Protein AF-A0A3P7LQM8-F1 (afdb_monomer_lite)

Structure (mmCIF, N/CA/C/O backbone):
data_AF-A0A3P7LQM8-F1
#
_entry.id   AF-A0A3P7LQM8-F1
#
loop_
_atom_site.group_PDB
_atom_site.id
_atom_site.type_symbol
_atom_site.label_atom_id
_atom_site.label_alt_id
_atom_site.label_comp_id
_atom_site.label_asym_id
_atom_site.label_entity_id
_atom_site.label_seq_id
_atom_site.pdbx_PDB_ins_code
_atom_site.Cartn_x
_atom_site.Cartn_y
_atom_site.Cartn_z
_atom_site.occupancy
_atom_site.B_iso_or_equiv
_atom_site.auth_seq_id
_atom_site.auth_comp_id
_atom_site.auth_asym_id
_atom_site.auth_atom_id
_atom_site.pdbx_PDB_model_num
ATOM 1 N N . MET A 1 1 ? 1.153 11.368 20.892 1.00 57.44 1 MET A N 1
ATOM 2 C CA . MET A 1 1 ? 0.078 10.715 21.669 1.00 57.44 1 MET A CA 1
ATOM 3 C C . MET A 1 1 ? 0.738 9.604 22.473 1.00 57.44 1 MET A C 1
ATOM 5 O O . MET A 1 1 ? 1.291 8.706 21.859 1.00 57.44 1 MET A O 1
ATOM 9 N N . HIS A 1 2 ? 0.823 9.705 23.802 1.00 72.12 2 HIS A N 1
ATOM 10 C CA . HIS A 1 2 ? 1.486 8.666 24.600 1.00 72.12 2 HIS A CA 1
ATOM 11 C C . HIS A 1 2 ? 0.447 7.614 25.001 1.00 72.12 2 HIS A C 1
ATOM 13 O O . HIS A 1 2 ? -0.347 7.835 25.910 1.00 72.12 2 HIS A O 1
ATOM 19 N N . ILE A 1 3 ? 0.405 6.493 24.281 1.00 80.94 3 ILE A N 1
ATOM 20 C CA . ILE A 1 3 ? -0.476 5.358 24.592 1.00 80.94 3 ILE A CA 1
ATOM 21 C C . ILE A 1 3 ? 0.279 4.447 25.570 1.00 80.94 3 ILE A C 1
ATOM 23 O O . ILE A 1 3 ? 1.442 4.126 25.324 1.00 80.94 3 ILE A O 1
ATOM 27 N N . SER A 1 4 ? -0.336 4.068 26.696 1.00 87.25 4 SER A N 1
ATOM 28 C CA . SER A 1 4 ? 0.278 3.137 27.656 1.00 87.25 4 SER A CA 1
ATOM 29 C C . SER A 1 4 ? 0.472 1.754 27.030 1.00 87.25 4 SER A C 1
ATOM 31 O O . SER A 1 4 ? -0.289 1.365 26.146 1.00 87.25 4 SER A O 1
ATOM 33 N N . ALA A 1 5 ? 1.474 1.000 27.490 1.00 87.25 5 ALA A N 1
ATOM 34 C CA . ALA A 1 5 ? 1.749 -0.347 26.980 1.00 87.25 5 ALA A CA 1
ATOM 35 C C . ALA A 1 5 ? 0.520 -1.271 27.084 1.00 87.25 5 ALA A C 1
ATOM 37 O O . ALA A 1 5 ? 0.149 -1.899 26.097 1.00 87.25 5 ALA A O 1
ATOM 38 N N . GLU A 1 6 ? -0.177 -1.246 28.224 1.00 89.75 6 GLU A N 1
ATOM 39 C CA . GLU A 1 6 ? -1.412 -2.013 28.453 1.00 89.75 6 GLU A CA 1
ATOM 40 C C . GLU A 1 6 ? -2.500 -1.685 27.421 1.00 89.75 6 GLU A C 1
ATOM 42 O O . GLU A 1 6 ? -3.123 -2.576 26.848 1.00 89.75 6 GLU A O 1
ATOM 47 N N . LYS A 1 7 ? -2.689 -0.394 27.116 1.00 89.25 7 LYS A N 1
ATOM 48 C CA . LYS A 1 7 ? -3.683 0.040 26.130 1.00 89.25 7 LYS A CA 1
ATOM 49 C C . LYS A 1 7 ? -3.285 -0.354 24.706 1.00 89.25 7 LYS A C 1
ATOM 51 O O . LYS A 1 7 ? -4.162 -0.656 23.904 1.00 89.25 7 LYS A O 1
ATOM 56 N N . LYS A 1 8 ? -1.989 -0.380 24.373 1.00 89.88 8 LYS A N 1
ATOM 57 C CA . LYS A 1 8 ? -1.515 -0.879 23.067 1.00 89.88 8 LYS A CA 1
ATOM 58 C C . LYS A 1 8 ? -1.823 -2.365 22.902 1.00 89.88 8 LYS A C 1
ATOM 60 O O . LYS A 1 8 ? -2.321 -2.764 21.854 1.00 89.88 8 LYS A O 1
ATOM 65 N N . GLU A 1 9 ? -1.564 -3.165 23.931 1.00 91.31 9 GLU A N 1
ATOM 66 C CA . GLU A 1 9 ? -1.835 -4.604 23.907 1.00 91.31 9 GLU A CA 1
ATOM 67 C C . GLU A 1 9 ? -3.338 -4.895 23.785 1.00 91.31 9 GLU A C 1
ATOM 69 O O . GLU A 1 9 ? -3.747 -5.723 22.970 1.00 91.31 9 GLU A O 1
ATOM 74 N N . GLU A 1 10 ? -4.178 -4.137 24.499 1.00 93.25 10 GLU A N 1
ATOM 75 C CA . GLU A 1 10 ? -5.635 -4.215 24.359 1.00 93.25 10 GLU A CA 1
ATOM 76 C C . GLU A 1 10 ? -6.101 -3.889 22.927 1.00 93.25 10 GLU A C 1
ATOM 78 O O . GLU A 1 10 ? -6.938 -4.600 22.366 1.00 93.25 10 GLU A O 1
ATOM 83 N N . LEU A 1 11 ? -5.548 -2.836 22.315 1.00 93.00 11 LEU A N 1
ATOM 84 C CA . LEU A 1 11 ? -5.870 -2.436 20.943 1.00 93.00 11 LEU A CA 1
ATOM 85 C C . LEU A 1 11 ? -5.460 -3.502 19.918 1.00 93.00 11 LEU A C 1
ATOM 87 O O . LEU A 1 11 ? -6.240 -3.816 19.020 1.00 93.00 11 LEU A O 1
ATOM 91 N N . ILE A 1 12 ? -4.272 -4.095 20.069 1.00 91.81 12 ILE A N 1
ATOM 92 C CA . ILE A 1 12 ? -3.802 -5.185 19.200 1.00 91.81 12 ILE A CA 1
ATOM 93 C C . ILE A 1 12 ? -4.726 -6.400 19.325 1.00 91.81 12 ILE A C 1
ATOM 95 O O . ILE A 1 12 ? -5.136 -6.960 18.310 1.00 91.81 12 ILE A O 1
ATOM 99 N N . LYS A 1 13 ? -5.126 -6.765 20.549 1.00 93.19 13 LYS A N 1
ATOM 100 C CA . LYS A 1 13 ? -6.062 -7.872 20.771 1.00 93.19 13 LYS A CA 1
ATOM 101 C C . LYS A 1 13 ? -7.410 -7.621 20.090 1.00 93.19 13 LYS A C 1
ATOM 103 O O . LYS A 1 13 ? -7.915 -8.496 19.392 1.00 93.19 13 LYS A O 1
ATOM 108 N N . LYS A 1 14 ? -7.973 -6.418 20.239 1.00 92.31 14 LYS A N 1
ATOM 109 C CA . LYS A 1 14 ? -9.231 -6.034 19.576 1.00 92.31 14 LYS A CA 1
ATOM 110 C C . LYS A 1 14 ? -9.114 -6.058 18.051 1.00 92.31 14 LYS A C 1
ATOM 112 O O . LYS A 1 14 ? -10.054 -6.474 17.378 1.00 92.31 14 LYS A O 1
ATOM 117 N N . LEU A 1 15 ? -7.963 -5.661 17.508 1.00 91.81 15 LEU A N 1
ATOM 118 C CA . LEU A 1 15 ? -7.691 -5.746 16.075 1.00 91.81 15 LEU A CA 1
ATOM 119 C C . LEU A 1 15 ? -7.654 -7.201 15.581 1.00 91.81 15 LEU A C 1
ATOM 121 O O . LEU A 1 15 ? -8.184 -7.508 14.514 1.00 91.81 15 LEU A O 1
ATOM 125 N N . ASP A 1 16 ? -7.057 -8.106 16.354 1.00 90.56 16 ASP A N 1
ATOM 126 C CA . ASP A 1 16 ? -7.035 -9.529 16.014 1.00 90.56 16 ASP A CA 1
ATOM 127 C C . ASP A 1 16 ? -8.431 -10.157 16.073 1.00 90.56 16 ASP A C 1
ATOM 129 O O . ASP A 1 16 ? -8.795 -10.915 15.173 1.00 90.56 16 ASP A O 1
ATOM 133 N N . GLU A 1 17 ? -9.246 -9.791 17.064 1.00 91.75 17 GLU A N 1
ATOM 134 C CA . GLU A 1 17 ? -10.652 -10.204 17.135 1.00 91.75 17 GLU A CA 1
ATOM 135 C C . GLU A 1 17 ? -11.484 -9.655 15.962 1.00 91.75 17 GLU A C 1
ATOM 137 O O . GLU A 1 17 ? -12.399 -10.329 15.487 1.00 91.75 17 GLU A O 1
ATOM 142 N N . PHE A 1 18 ? -11.190 -8.443 15.479 1.00 91.00 18 PHE A N 1
ATOM 143 C CA . PHE A 1 18 ? -11.807 -7.886 14.272 1.00 91.00 18 PHE A CA 1
ATOM 144 C C . PHE A 1 18 ? -11.471 -8.736 13.040 1.00 91.00 18 PHE A C 1
ATOM 146 O O . PHE A 1 18 ? -12.373 -9.253 12.383 1.00 91.00 18 PHE A O 1
ATOM 153 N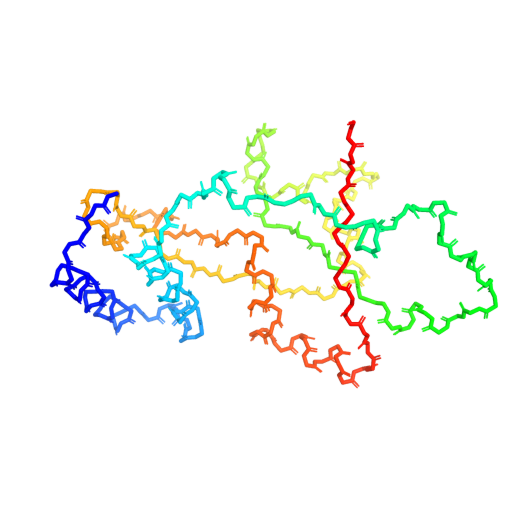 N . PHE A 1 19 ? -10.186 -8.976 12.757 1.00 89.75 19 PHE A N 1
ATOM 154 C CA . PHE A 1 19 ? -9.793 -9.777 11.591 1.00 89.75 19 PHE A CA 1
ATOM 155 C C . PHE A 1 19 ? -10.218 -11.246 11.682 1.00 89.75 19 PHE A C 1
ATOM 157 O O . PHE A 1 19 ? -10.426 -11.870 10.649 1.00 89.75 19 PHE A O 1
ATOM 164 N N . ALA A 1 20 ? -10.374 -11.804 12.886 1.00 88.06 20 ALA A N 1
ATOM 165 C CA . ALA A 1 20 ? -10.908 -13.154 13.062 1.00 88.06 20 ALA A CA 1
ATOM 166 C C . ALA A 1 20 ? -12.392 -13.268 12.665 1.00 88.06 20 ALA A C 1
ATOM 168 O O . ALA A 1 20 ? -12.843 -14.347 12.285 1.00 88.06 20 ALA A O 1
ATOM 169 N N . ARG A 1 21 ? -13.153 -12.169 12.762 1.00 88.31 21 ARG A N 1
ATOM 170 C CA . ARG A 1 21 ? -14.575 -12.104 12.387 1.00 88.31 21 ARG A CA 1
ATOM 171 C C . ARG A 1 21 ? -14.781 -11.710 10.923 1.00 88.31 21 ARG A C 1
ATOM 173 O O . ARG A 1 21 ? -15.772 -12.112 10.318 1.00 88.31 21 ARG A O 1
ATOM 180 N N . THR A 1 22 ? -13.856 -10.946 10.352 1.00 81.38 22 THR A N 1
ATOM 181 C CA . THR A 1 22 ? -13.945 -10.446 8.977 1.00 81.38 22 THR A CA 1
ATOM 182 C C . THR A 1 22 ? -13.538 -11.516 7.962 1.00 81.38 22 THR A C 1
ATOM 184 O O . THR A 1 22 ? -12.362 -11.829 7.811 1.00 81.38 22 THR A O 1
ATOM 187 N N . VAL A 1 23 ? -14.512 -12.048 7.218 1.00 71.56 23 VAL A N 1
ATOM 188 C CA . VAL A 1 23 ? -14.300 -13.123 6.222 1.00 71.56 23 VAL A CA 1
ATOM 189 C C . VAL A 1 23 ? -13.781 -12.596 4.874 1.00 71.56 23 VAL A C 1
ATOM 191 O O . VAL A 1 23 ? -13.190 -13.340 4.099 1.00 71.56 23 VAL A O 1
ATOM 194 N N . GLU A 1 24 ? -13.969 -11.307 4.585 1.00 73.62 24 GLU A N 1
ATOM 195 C CA . GLU A 1 24 ? -13.683 -10.718 3.266 1.00 73.62 24 GLU A CA 1
ATOM 196 C C . GLU A 1 24 ? -12.212 -10.344 3.024 1.00 73.62 24 GLU A C 1
ATOM 198 O O . GLU A 1 24 ? -11.877 -9.887 1.932 1.00 73.62 24 GLU A O 1
ATOM 203 N N . ILE A 1 25 ? -11.330 -10.513 4.014 1.00 79.88 25 ILE A N 1
ATOM 204 C CA . ILE A 1 25 ? -9.922 -10.115 3.909 1.00 79.88 25 ILE A CA 1
ATOM 205 C C . ILE A 1 25 ? -8.991 -11.315 3.857 1.00 79.88 25 ILE A C 1
ATOM 207 O O . ILE A 1 25 ? -9.090 -12.252 4.651 1.00 79.88 25 ILE A O 1
ATOM 211 N N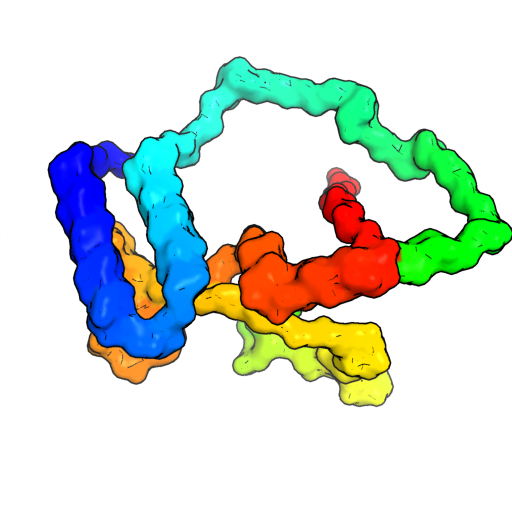 . SER A 1 26 ? -8.017 -11.247 2.950 1.00 83.62 26 SER A N 1
ATOM 212 C CA . SER A 1 26 ? -6.965 -12.250 2.889 1.00 83.62 26 SER A CA 1
ATOM 213 C C . SER A 1 26 ? -6.011 -12.140 4.094 1.00 83.62 26 SER A C 1
ATOM 215 O O . SER A 1 26 ? -5.738 -11.041 4.592 1.00 83.62 26 SER A O 1
ATOM 217 N N . PRO A 1 27 ? -5.425 -13.257 4.567 1.00 84.31 27 PRO A N 1
ATOM 218 C CA . PRO A 1 27 ? -4.464 -13.222 5.671 1.00 84.31 27 PRO A CA 1
ATOM 219 C C . PRO A 1 27 ? -3.251 -12.315 5.409 1.00 84.31 27 PRO A C 1
ATOM 221 O O . PRO A 1 27 ? -2.710 -11.725 6.346 1.00 84.31 27 PRO A O 1
ATOM 224 N N . SER A 1 28 ? -2.831 -12.180 4.146 1.00 82.69 28 SER A N 1
ATOM 225 C CA . SER A 1 28 ? -1.731 -11.298 3.741 1.00 82.69 28 SER A CA 1
ATOM 226 C C . SER A 1 28 ? -2.096 -9.823 3.922 1.00 82.69 28 SER A C 1
ATOM 228 O O . SER A 1 28 ? -1.313 -9.078 4.508 1.00 82.69 28 SER A O 1
ATOM 230 N N . GLU A 1 29 ? -3.293 -9.404 3.508 1.00 84.56 29 GLU A N 1
ATOM 231 C CA . GLU A 1 29 ? -3.787 -8.032 3.694 1.00 84.56 29 GLU A CA 1
ATOM 232 C C . GLU A 1 29 ? -3.993 -7.686 5.172 1.00 84.56 29 GLU A C 1
ATOM 234 O O . GLU A 1 29 ? -3.582 -6.610 5.617 1.00 84.56 29 GLU A O 1
ATOM 239 N N . ALA A 1 30 ? -4.545 -8.617 5.959 1.00 87.81 30 ALA A N 1
ATOM 240 C CA . ALA A 1 30 ? -4.645 -8.456 7.408 1.00 87.81 30 ALA A CA 1
ATOM 241 C C . ALA A 1 30 ? -3.259 -8.252 8.037 1.00 87.81 30 ALA A C 1
ATOM 243 O O . ALA A 1 30 ? -3.080 -7.397 8.905 1.00 87.81 30 ALA A O 1
ATOM 244 N N . ASN A 1 31 ? -2.252 -9.007 7.586 1.00 88.12 31 ASN A N 1
ATOM 245 C CA . ASN A 1 31 ? -0.888 -8.874 8.085 1.00 88.12 31 ASN A CA 1
ATOM 246 C C . ASN A 1 31 ? -0.240 -7.532 7.703 1.00 88.12 31 ASN A C 1
ATOM 248 O O . ASN A 1 31 ? 0.414 -6.923 8.548 1.00 88.12 31 ASN A O 1
ATOM 252 N N . VAL A 1 32 ? -0.464 -7.036 6.479 1.00 87.75 32 VAL A N 1
ATOM 253 C CA . VAL A 1 32 ? -0.014 -5.692 6.067 1.00 87.75 32 VAL A CA 1
ATOM 254 C C . VAL A 1 32 ? -0.577 -4.634 7.012 1.00 87.75 32 VAL A C 1
ATOM 256 O O . VAL A 1 32 ? 0.172 -3.806 7.532 1.00 87.75 32 VAL A O 1
ATOM 259 N N . PHE A 1 33 ? -1.880 -4.686 7.299 1.00 90.94 33 PHE A N 1
ATOM 260 C CA . PHE A 1 33 ? -2.487 -3.722 8.210 1.00 90.94 33 PHE A CA 1
ATOM 261 C C . PHE A 1 33 ? -1.970 -3.865 9.645 1.00 90.94 33 PHE A C 1
ATOM 263 O O . PHE A 1 33 ? -1.657 -2.860 10.275 1.00 90.94 33 PHE A O 1
ATOM 270 N N . ARG A 1 34 ? -1.816 -5.093 10.160 1.00 90.56 34 ARG A N 1
ATOM 271 C CA . ARG A 1 34 ? -1.242 -5.340 11.496 1.00 90.56 34 ARG A CA 1
ATOM 272 C C . ARG A 1 34 ? 0.144 -4.722 11.653 1.00 90.56 34 ARG A C 1
ATOM 274 O O . ARG A 1 34 ? 0.427 -4.144 12.699 1.00 90.56 34 ARG A O 1
ATOM 281 N N . GLN A 1 35 ? 0.998 -4.834 10.635 1.00 89.69 35 GLN A N 1
ATOM 282 C CA . GLN A 1 35 ? 2.336 -4.238 10.654 1.00 89.69 35 GLN A CA 1
ATOM 283 C C . GLN A 1 35 ? 2.261 -2.712 10.730 1.00 89.69 35 GLN A C 1
ATOM 285 O O . GLN A 1 35 ? 2.869 -2.125 11.620 1.00 89.69 35 GLN A O 1
ATOM 290 N N . LEU A 1 36 ? 1.457 -2.084 9.867 1.00 89.50 36 LEU A N 1
ATOM 291 C CA . LEU A 1 36 ? 1.261 -0.630 9.875 1.00 89.50 36 LEU A CA 1
ATOM 292 C C . LEU A 1 36 ? 0.646 -0.136 11.192 1.00 89.50 36 LEU A C 1
ATOM 294 O O . LEU A 1 36 ? 1.041 0.903 11.711 1.00 89.50 36 LEU A O 1
ATOM 298 N N . TYR A 1 37 ? -0.297 -0.890 11.755 1.00 91.44 37 TYR A N 1
ATOM 299 C CA . TYR A 1 37 ? -0.954 -0.549 13.012 1.00 91.44 37 TYR A CA 1
ATOM 300 C C . TYR A 1 37 ? 0.005 -0.644 14.204 1.00 91.44 37 TYR A C 1
ATOM 302 O O . TYR A 1 37 ? 0.037 0.256 15.039 1.00 91.44 37 TYR A O 1
ATOM 310 N N . ARG A 1 38 ? 0.846 -1.685 14.263 1.00 90.75 38 ARG A N 1
ATOM 311 C CA . ARG A 1 38 ? 1.912 -1.780 15.275 1.00 90.75 38 ARG A CA 1
ATOM 312 C C . ARG A 1 38 ? 2.919 -0.651 15.128 1.00 90.75 38 ARG A C 1
ATOM 314 O O . ARG A 1 38 ? 3.212 0.014 16.115 1.00 90.75 38 ARG A O 1
ATOM 321 N N . GLN A 1 39 ? 3.361 -0.379 13.900 1.00 89.50 39 GLN A N 1
ATOM 322 C CA . GLN A 1 39 ? 4.252 0.737 13.599 1.00 89.50 39 GLN A CA 1
ATOM 323 C C . GLN A 1 39 ? 3.669 2.063 14.106 1.00 89.50 39 GLN A C 1
ATOM 325 O O . GLN A 1 39 ? 4.349 2.833 14.775 1.00 89.50 39 GLN A O 1
ATOM 330 N N . PHE A 1 40 ? 2.378 2.294 13.863 1.00 89.50 40 PHE A N 1
ATOM 331 C CA . PHE A 1 40 ? 1.663 3.466 14.355 1.00 89.50 40 PHE A CA 1
ATOM 332 C C . PHE A 1 40 ? 1.607 3.548 15.891 1.00 89.50 40 PHE A C 1
ATOM 334 O O . PHE A 1 40 ? 1.712 4.636 16.446 1.00 89.50 40 PHE A O 1
ATOM 341 N N . LEU A 1 41 ? 1.446 2.425 16.595 1.00 88.81 41 LEU A N 1
ATOM 342 C CA . LEU A 1 41 ? 1.385 2.416 18.060 1.00 88.81 41 LEU A CA 1
ATOM 343 C C . LEU A 1 41 ? 2.762 2.517 18.731 1.00 88.81 41 LEU A C 1
ATOM 345 O O . LEU A 1 41 ? 2.859 3.009 19.861 1.00 88.81 41 LEU A O 1
ATOM 349 N N . GLU A 1 42 ? 3.810 1.992 18.101 1.00 86.94 42 GLU A N 1
ATOM 350 C CA . GLU A 1 42 ? 5.133 1.803 18.704 1.00 86.94 42 GLU A CA 1
ATOM 351 C C . GLU A 1 42 ? 6.146 2.867 18.287 1.00 86.94 42 GLU A C 1
ATOM 353 O O . GLU A 1 42 ? 6.917 3.319 19.135 1.00 86.94 42 GLU A O 1
ATOM 358 N N . GLU A 1 43 ? 6.145 3.283 17.019 1.00 85.25 43 GLU A N 1
ATOM 359 C CA . GLU A 1 43 ? 7.175 4.176 16.500 1.00 85.25 43 GLU A CA 1
ATOM 360 C C . GLU A 1 43 ? 6.953 5.640 16.878 1.00 85.25 43 GLU A C 1
ATOM 362 O O . GLU A 1 43 ? 5.841 6.164 16.974 1.00 85.25 43 GLU A O 1
ATOM 367 N N . THR A 1 44 ? 8.068 6.343 17.054 1.00 76.31 44 THR A N 1
ATOM 368 C CA . THR A 1 44 ? 8.089 7.786 17.264 1.00 76.31 44 THR A CA 1
ATOM 369 C C . THR A 1 44 ? 7.770 8.520 15.964 1.00 76.31 44 THR A C 1
ATOM 371 O O . THR A 1 44 ? 8.491 8.395 14.980 1.00 76.31 44 THR A O 1
ATOM 374 N N . HIS A 1 45 ? 6.732 9.357 15.969 1.00 76.00 45 HIS A N 1
ATOM 375 C CA . HIS A 1 45 ? 6.311 10.123 14.784 1.00 76.00 45 HIS A CA 1
ATOM 376 C C . HIS A 1 45 ? 7.075 11.436 14.553 1.00 76.00 45 HIS A C 1
ATOM 378 O O . HIS A 1 45 ? 6.641 12.257 13.745 1.00 76.00 45 HIS A O 1
ATOM 384 N N . TYR A 1 46 ? 8.157 11.694 15.288 1.00 81.62 46 TYR A N 1
ATOM 385 C CA . TYR A 1 46 ? 8.933 12.922 15.137 1.00 81.62 46 TYR A CA 1
ATOM 386 C C . TYR A 1 46 ? 10.282 12.636 14.490 1.00 81.62 46 TYR A C 1
ATOM 388 O O . TYR A 1 46 ? 10.924 11.622 14.751 1.00 81.62 46 TYR A O 1
ATOM 396 N N . ILE A 1 47 ? 10.710 13.573 13.652 1.00 84.00 47 ILE A N 1
ATOM 397 C CA . ILE A 1 47 ? 12.052 13.593 13.086 1.00 84.00 47 ILE A CA 1
ATOM 398 C C . ILE A 1 47 ? 12.917 14.404 14.047 1.00 84.00 47 ILE A C 1
ATOM 400 O O . ILE A 1 47 ? 12.588 15.551 14.358 1.00 84.00 47 ILE A O 1
ATOM 404 N N . ASP A 1 48 ? 14.015 13.820 14.524 1.00 86.69 48 ASP A N 1
ATOM 405 C CA . ASP A 1 48 ? 15.031 14.587 15.238 1.00 86.69 48 ASP A CA 1
ATOM 406 C C . ASP A 1 48 ? 15.821 15.430 14.233 1.00 86.69 48 ASP A C 1
ATOM 408 O O . ASP A 1 48 ? 16.718 14.938 13.543 1.00 86.69 48 ASP A O 1
ATOM 412 N N . TRP A 1 49 ? 15.485 16.716 14.158 1.00 86.75 49 TRP A N 1
ATOM 413 C CA . TRP A 1 49 ? 16.137 17.671 13.267 1.00 86.75 49 TRP A CA 1
ATOM 414 C C . TRP A 1 49 ? 17.634 17.827 13.531 1.00 86.75 49 TRP A C 1
ATOM 416 O O . TRP A 1 49 ? 18.346 18.223 12.619 1.00 86.75 49 TRP A O 1
ATOM 426 N N . ASN A 1 50 ? 18.143 17.486 14.718 1.00 91.06 50 ASN A N 1
ATOM 427 C CA . ASN A 1 50 ? 19.583 17.541 14.990 1.00 91.06 50 ASN A CA 1
ATOM 428 C C . ASN A 1 50 ? 20.338 16.338 14.408 1.00 91.06 50 ASN A C 1
ATOM 430 O O . ASN A 1 50 ? 21.546 16.413 14.193 1.00 91.06 50 ASN A O 1
ATOM 434 N N . SER A 1 51 ? 19.634 15.235 14.137 1.00 87.88 51 SER A N 1
ATOM 435 C CA . SER A 1 51 ? 20.203 14.014 13.555 1.00 87.88 51 SER A CA 1
ATOM 436 C C . SER A 1 51 ? 20.297 14.049 12.026 1.00 87.88 51 SER A C 1
ATOM 438 O O . SER A 1 51 ? 20.864 13.135 11.419 1.00 87.88 51 SER A O 1
ATOM 440 N N . TRP A 1 52 ? 19.746 15.090 11.393 1.00 86.81 52 TRP A N 1
ATOM 441 C CA . TRP A 1 52 ? 19.746 15.219 9.942 1.00 86.81 52 TRP A CA 1
ATOM 442 C C . TRP A 1 52 ? 21.172 15.378 9.404 1.00 86.81 52 TRP A C 1
ATOM 444 O O . TRP A 1 52 ? 22.029 16.034 10.000 1.00 86.81 52 TRP A O 1
ATOM 454 N N . LYS A 1 53 ? 21.434 14.766 8.251 1.00 87.94 53 LYS A N 1
ATOM 455 C CA . LYS A 1 53 ? 22.708 14.877 7.543 1.00 87.94 53 LYS A CA 1
ATOM 456 C C . LYS A 1 53 ? 22.423 15.182 6.086 1.00 87.94 53 LYS A C 1
ATOM 458 O O . LYS A 1 53 ? 21.449 14.677 5.526 1.00 87.94 53 LYS A O 1
ATOM 463 N N . PHE A 1 54 ? 23.283 15.992 5.480 1.00 86.38 54 PHE A N 1
ATOM 464 C CA . PHE A 1 54 ? 23.268 16.153 4.035 1.00 86.38 54 PHE A CA 1
ATOM 465 C C . PHE A 1 54 ? 23.542 14.805 3.369 1.00 86.38 54 PHE A C 1
ATOM 467 O O . PHE A 1 54 ? 24.322 13.992 3.872 1.00 86.38 54 PHE A O 1
ATOM 474 N N . ILE A 1 55 ? 22.861 14.570 2.253 1.00 85.38 55 ILE A N 1
ATOM 475 C CA . ILE A 1 55 ? 23.113 13.407 1.407 1.00 85.38 55 ILE A CA 1
ATOM 476 C C . ILE A 1 55 ? 24.524 13.569 0.842 1.00 85.38 55 ILE A C 1
ATOM 478 O O . ILE A 1 55 ? 24.882 14.656 0.395 1.00 85.38 55 ILE A O 1
ATOM 482 N N . ALA A 1 56 ? 25.325 12.511 0.907 1.00 86.12 56 ALA A N 1
ATOM 483 C CA . ALA A 1 56 ? 26.669 12.534 0.353 1.00 86.12 56 ALA A CA 1
ATOM 484 C C . ALA A 1 56 ? 26.621 12.573 -1.187 1.00 86.12 56 ALA A C 1
ATOM 486 O O . ALA A 1 56 ? 25.725 11.989 -1.804 1.00 86.12 56 ALA A O 1
ATOM 487 N N . ASP A 1 57 ? 27.582 13.264 -1.804 1.00 80.25 57 ASP A N 1
ATOM 488 C CA . ASP A 1 57 ? 27.610 13.505 -3.256 1.00 80.25 57 ASP A CA 1
ATOM 489 C C . ASP A 1 57 ? 27.714 12.209 -4.085 1.00 80.25 57 ASP A C 1
ATOM 491 O O . ASP A 1 57 ? 27.333 12.174 -5.251 1.00 80.25 57 ASP A O 1
ATOM 495 N N . ASP A 1 58 ? 28.197 11.116 -3.493 1.00 82.62 58 ASP A N 1
ATOM 496 C CA . ASP A 1 58 ? 28.279 9.795 -4.122 1.00 82.62 58 ASP A CA 1
ATOM 497 C C . ASP A 1 58 ? 26.926 9.065 -4.189 1.00 82.62 58 ASP A C 1
ATOM 499 O O . ASP A 1 58 ? 26.728 8.196 -5.043 1.00 82.62 58 ASP A O 1
ATOM 503 N N . VAL A 1 59 ? 25.972 9.438 -3.331 1.00 84.06 59 VAL A N 1
ATOM 504 C CA . VAL A 1 59 ? 24.618 8.863 -3.294 1.00 84.06 59 VAL A CA 1
ATOM 505 C C . VAL A 1 59 ? 23.713 9.503 -4.351 1.00 84.06 59 VAL A C 1
ATOM 507 O O . VAL A 1 59 ? 22.829 8.838 -4.898 1.00 84.06 59 VAL A O 1
ATOM 510 N N . GLN A 1 60 ? 23.929 10.782 -4.670 1.00 83.06 60 GLN A N 1
ATOM 511 C CA . GLN A 1 60 ? 23.139 11.524 -5.651 1.00 83.06 60 GLN A CA 1
ATOM 512 C C . GLN A 1 60 ? 23.957 11.813 -6.913 1.00 83.06 60 GLN A C 1
ATOM 514 O O . GLN A 1 60 ? 24.822 12.679 -6.928 1.00 83.06 60 GLN A O 1
ATOM 519 N N . ARG A 1 61 ? 23.619 11.150 -8.022 1.00 81.88 61 ARG A N 1
ATOM 520 C CA . ARG A 1 61 ? 24.264 11.397 -9.321 1.00 81.88 61 ARG A CA 1
ATOM 521 C C . ARG A 1 61 ? 23.412 12.314 -10.187 1.00 81.88 61 ARG A C 1
ATOM 523 O O . ARG A 1 61 ? 22.206 12.092 -10.318 1.00 81.88 61 ARG A O 1
ATOM 530 N N . ASN A 1 62 ? 24.031 13.310 -10.819 1.00 83.88 62 ASN A N 1
ATOM 531 C CA . ASN A 1 62 ? 23.324 14.124 -11.801 1.00 83.88 62 ASN A CA 1
ATOM 532 C C . ASN A 1 62 ? 23.110 13.329 -13.085 1.00 83.88 62 ASN A C 1
ATOM 534 O O . ASN A 1 62 ? 23.926 12.493 -13.470 1.00 83.88 62 ASN A O 1
ATOM 538 N N . HIS A 1 63 ? 22.034 13.651 -13.800 1.00 82.44 63 HIS A N 1
ATOM 539 C CA . HIS A 1 63 ? 21.750 13.035 -15.093 1.00 82.44 63 HIS A CA 1
ATOM 540 C C . HIS A 1 63 ? 22.888 13.246 -16.108 1.00 82.44 63 HIS A C 1
ATOM 542 O O . HIS A 1 63 ? 23.168 12.359 -16.906 1.00 82.44 63 HIS A O 1
ATOM 548 N N . ALA A 1 64 ? 23.555 14.405 -16.074 1.00 86.50 64 ALA A N 1
ATOM 549 C CA . ALA A 1 64 ? 24.676 14.713 -16.964 1.00 86.50 64 ALA A CA 1
ATOM 550 C C . ALA A 1 64 ? 25.908 13.818 -16.729 1.00 86.50 64 ALA A C 1
ATOM 552 O O . ALA A 1 64 ? 26.683 13.608 -17.656 1.00 86.50 64 ALA A O 1
ATOM 553 N N . ASP A 1 65 ? 26.053 13.262 -15.521 1.00 86.12 65 ASP A N 1
ATOM 554 C CA . ASP A 1 65 ? 27.185 12.413 -15.127 1.00 86.12 65 ASP A CA 1
ATOM 555 C C . ASP A 1 65 ? 26.927 10.922 -15.418 1.00 86.12 65 ASP A C 1
ATOM 557 O O . ASP A 1 65 ? 27.753 10.057 -15.102 1.00 86.12 65 ASP A O 1
ATOM 561 N N . LEU A 1 66 ? 25.755 10.594 -15.977 1.00 85.62 66 LEU A N 1
ATOM 562 C CA . LEU A 1 66 ? 25.423 9.243 -16.410 1.00 85.62 66 LEU A CA 1
ATOM 563 C C . LEU A 1 66 ? 26.169 8.913 -17.705 1.00 85.62 66 LEU A C 1
ATOM 565 O O . LEU A 1 66 ? 26.309 9.744 -18.601 1.00 85.62 66 LEU A O 1
ATOM 569 N N . ALA A 1 67 ? 26.628 7.666 -17.816 1.00 86.50 67 ALA A N 1
ATOM 570 C CA . ALA A 1 67 ? 27.238 7.183 -19.046 1.00 86.50 67 ALA A CA 1
ATOM 571 C C . ALA A 1 67 ? 26.243 7.293 -20.212 1.00 86.50 67 ALA A C 1
ATOM 573 O O . ALA A 1 67 ? 25.051 7.013 -20.055 1.00 86.50 67 ALA A O 1
ATOM 574 N N . SER A 1 68 ? 26.742 7.685 -21.386 1.00 87.06 68 SER A N 1
ATOM 575 C CA . SER A 1 68 ? 25.930 7.697 -22.600 1.00 87.06 68 SER A CA 1
ATOM 576 C C . SER A 1 68 ? 25.421 6.287 -22.909 1.00 87.06 68 SER A C 1
ATOM 578 O O . SER A 1 68 ? 26.117 5.290 -22.711 1.00 87.06 68 SER A O 1
ATOM 580 N N . PHE A 1 69 ? 24.169 6.204 -23.354 1.00 85.31 69 PHE A N 1
ATOM 581 C CA . PHE A 1 69 ? 23.555 4.932 -23.703 1.00 85.31 69 PHE A CA 1
ATOM 582 C C . PHE A 1 69 ? 24.176 4.386 -24.992 1.00 85.31 69 PHE A C 1
ATOM 584 O O . PHE A 1 69 ? 24.197 5.082 -26.005 1.00 85.31 69 PHE A O 1
ATOM 591 N N . ASP A 1 70 ? 24.643 3.138 -24.956 1.00 86.88 70 ASP A N 1
ATOM 592 C CA . ASP A 1 70 ? 25.104 2.411 -26.138 1.00 86.88 70 ASP A CA 1
ATOM 593 C C . ASP A 1 70 ? 23.893 1.960 -26.981 1.00 86.88 70 ASP A C 1
ATOM 595 O O . ASP A 1 70 ? 23.162 1.060 -26.556 1.00 86.88 70 ASP A O 1
ATOM 599 N N . PRO A 1 71 ? 23.674 2.524 -28.186 1.00 85.38 71 PRO A N 1
ATOM 600 C CA . PRO A 1 71 ? 22.508 2.214 -29.015 1.00 85.38 71 PRO A CA 1
ATOM 601 C C . PRO A 1 71 ? 22.459 0.764 -29.513 1.00 85.38 71 PRO A C 1
ATOM 603 O O . PRO A 1 71 ? 21.425 0.320 -30.014 1.00 85.38 71 PRO A O 1
ATOM 606 N N . THR A 1 72 ? 23.566 0.022 -29.419 1.00 88.00 72 THR A N 1
ATOM 607 C CA . THR A 1 72 ? 23.627 -1.385 -29.835 1.00 88.00 72 THR A CA 1
ATOM 608 C C . THR A 1 72 ? 23.019 -2.334 -28.795 1.00 88.00 72 THR A C 1
ATOM 610 O O . THR A 1 72 ? 22.660 -3.467 -29.130 1.00 88.00 72 THR A O 1
ATOM 613 N N . ARG A 1 73 ? 22.824 -1.868 -27.552 1.00 82.50 73 ARG A N 1
ATOM 614 C CA . ARG A 1 73 ? 22.238 -2.632 -26.443 1.00 82.50 73 ARG A CA 1
ATOM 615 C C . ARG A 1 73 ? 20.721 -2.753 -26.587 1.00 82.50 73 ARG A C 1
ATOM 617 O O . ARG A 1 73 ? 19.975 -1.825 -26.284 1.00 82.50 73 ARG A O 1
ATOM 624 N N . LYS A 1 74 ? 20.253 -3.927 -27.018 1.00 82.75 74 LYS A N 1
ATOM 625 C CA . LYS A 1 74 ? 18.817 -4.252 -27.147 1.00 82.75 74 LYS A CA 1
ATOM 626 C C . LYS A 1 74 ? 18.254 -5.052 -25.967 1.00 82.75 74 LYS A C 1
ATOM 628 O O . LYS A 1 74 ? 17.059 -4.992 -25.714 1.00 82.75 74 LYS A O 1
ATOM 633 N N . ASP A 1 75 ? 19.121 -5.711 -25.203 1.00 82.81 75 ASP A N 1
ATOM 634 C CA . ASP A 1 75 ? 18.792 -6.568 -24.053 1.00 82.81 75 ASP A CA 1
ATOM 635 C C . ASP A 1 75 ? 18.241 -5.801 -22.838 1.00 82.81 75 ASP A C 1
ATOM 637 O O . ASP A 1 75 ? 17.659 -6.390 -21.928 1.00 82.81 75 ASP A O 1
ATOM 641 N N . VAL A 1 76 ? 18.432 -4.479 -22.791 1.00 82.06 76 VAL A N 1
ATOM 642 C CA . VAL A 1 76 ? 18.013 -3.647 -21.653 1.00 82.06 76 VAL A CA 1
ATOM 643 C C . VAL A 1 76 ? 16.490 -3.609 -21.526 1.00 82.06 76 VAL A C 1
ATOM 645 O O . VAL A 1 76 ? 15.963 -3.716 -20.419 1.00 82.06 76 VAL A O 1
ATOM 648 N N . LEU A 1 77 ? 15.778 -3.495 -22.652 1.00 79.94 77 LEU A N 1
ATOM 649 C CA . LEU A 1 77 ? 14.313 -3.458 -22.661 1.00 79.94 77 LEU A CA 1
ATOM 650 C C . LEU A 1 77 ? 13.709 -4.816 -22.301 1.00 79.94 77 LEU A C 1
ATOM 652 O O . LEU A 1 77 ? 12.678 -4.860 -21.637 1.00 79.94 77 LEU A O 1
ATOM 656 N N . ASP A 1 78 ? 14.393 -5.910 -22.638 1.00 81.44 78 ASP A N 1
ATOM 657 C CA . ASP A 1 78 ? 13.949 -7.262 -22.294 1.00 81.44 78 ASP A CA 1
ATOM 658 C C . ASP A 1 78 ? 13.955 -7.512 -20.785 1.00 81.44 78 ASP A C 1
ATOM 660 O O . ASP A 1 78 ? 13.250 -8.401 -20.313 1.00 81.44 78 ASP A O 1
ATOM 664 N N . ARG A 1 79 ? 14.704 -6.719 -20.012 1.00 81.88 79 ARG A N 1
ATOM 665 C CA . ARG A 1 79 ? 14.802 -6.836 -18.550 1.00 81.88 79 ARG A CA 1
ATOM 666 C C . ARG A 1 79 ? 13.995 -5.775 -17.803 1.00 81.88 79 ARG A C 1
ATOM 668 O O . ARG A 1 79 ? 13.807 -5.921 -16.599 1.00 81.88 79 ARG A O 1
ATOM 675 N N . LEU A 1 80 ? 13.546 -4.722 -18.486 1.00 80.38 80 LEU A N 1
ATOM 676 C CA . LEU A 1 80 ? 12.874 -3.574 -17.883 1.00 80.38 80 LEU A CA 1
ATOM 677 C C . LEU A 1 80 ? 11.407 -3.885 -17.564 1.00 80.38 80 LEU A C 1
ATOM 679 O O . LEU A 1 80 ? 10.671 -4.398 -18.404 1.00 80.38 80 LEU A O 1
ATOM 683 N N . VAL A 1 81 ? 10.965 -3.484 -16.371 1.00 80.00 81 VAL A N 1
ATOM 684 C CA . VAL A 1 81 ? 9.551 -3.480 -15.977 1.00 80.00 81 VAL A CA 1
ATOM 685 C C . VAL A 1 81 ? 9.132 -2.049 -15.673 1.00 80.00 81 VAL A C 1
ATOM 687 O O . VAL A 1 81 ? 9.787 -1.354 -14.897 1.00 80.00 81 VAL A O 1
ATOM 690 N N . VAL A 1 82 ? 8.028 -1.605 -16.272 1.00 78.56 82 VAL A N 1
ATOM 691 C CA . VAL A 1 82 ? 7.448 -0.281 -16.022 1.00 78.56 82 VAL A CA 1
ATOM 692 C C . VAL A 1 82 ? 6.189 -0.446 -15.184 1.00 78.56 82 VAL A C 1
ATOM 6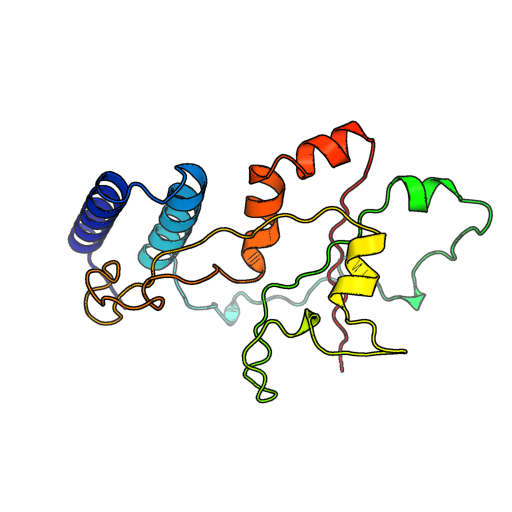94 O O . VAL A 1 82 ? 5.186 -0.969 -15.661 1.00 78.56 82 VAL A O 1
ATOM 697 N N . VAL A 1 83 ? 6.219 0.039 -13.942 1.00 75.44 83 VAL A N 1
ATOM 698 C CA . VAL A 1 83 ? 5.049 0.001 -13.057 1.00 75.44 83 VAL A CA 1
ATOM 699 C C . VAL A 1 83 ? 4.362 1.362 -13.036 1.00 75.44 83 VAL A C 1
ATOM 701 O O . VAL A 1 83 ? 4.987 2.387 -12.766 1.00 75.44 83 VAL A O 1
ATOM 704 N N . LYS A 1 84 ? 3.054 1.376 -13.315 1.00 76.44 84 LYS A N 1
ATOM 705 C CA . LYS A 1 84 ? 2.218 2.582 -13.279 1.00 76.44 84 LYS A CA 1
ATOM 706 C C . LYS A 1 84 ? 1.217 2.504 -12.132 1.00 76.44 84 LYS A C 1
ATOM 708 O O . LYS A 1 84 ? 0.387 1.602 -12.078 1.00 76.44 84 LYS A O 1
ATOM 713 N N . LEU A 1 85 ? 1.270 3.488 -11.240 1.00 73.94 85 LEU A N 1
ATOM 714 C CA . LEU A 1 85 ? 0.351 3.605 -10.110 1.00 73.94 85 LEU A CA 1
ATOM 715 C C . LEU A 1 85 ? -0.975 4.233 -10.558 1.00 73.94 85 LEU A C 1
ATOM 717 O O . LEU A 1 85 ? -1.012 5.403 -10.931 1.00 73.94 85 LEU A O 1
ATOM 721 N N . ASN A 1 86 ? -2.065 3.466 -10.476 1.00 70.81 86 ASN A N 1
ATOM 722 C CA . ASN A 1 86 ? -3.403 3.870 -10.936 1.00 70.81 86 ASN A CA 1
ATOM 723 C C . ASN A 1 86 ? -4.465 3.903 -9.816 1.00 70.81 86 ASN A C 1
ATOM 725 O O . ASN A 1 86 ? -5.658 3.839 -10.093 1.00 70.81 86 ASN A O 1
ATOM 729 N N . GLY A 1 87 ? -4.059 4.008 -8.547 1.00 62.56 87 GLY A N 1
ATOM 730 C CA . GLY A 1 87 ? -4.982 3.984 -7.400 1.00 62.56 87 GLY A CA 1
ATOM 731 C C . GLY A 1 87 ? -5.740 5.293 -7.122 1.00 62.56 87 GLY A C 1
ATOM 732 O O . GLY A 1 87 ? -6.567 5.332 -6.217 1.00 62.56 87 GLY A O 1
ATOM 733 N N . GLY A 1 88 ? -5.446 6.375 -7.851 1.00 63.22 88 GLY A N 1
ATOM 734 C CA . GLY A 1 88 ? -6.020 7.701 -7.607 1.00 63.22 88 GLY A CA 1
ATOM 735 C C . GLY A 1 88 ? -7.393 7.906 -8.255 1.00 63.22 88 GLY A C 1
ATOM 736 O O . GLY A 1 88 ? -7.550 7.777 -9.473 1.00 63.22 88 GLY A O 1
ATOM 737 N N . LEU A 1 89 ? -8.376 8.305 -7.447 1.00 63.62 89 LEU A N 1
ATOM 738 C CA . LEU A 1 89 ? -9.679 8.781 -7.917 1.00 63.62 89 LEU A CA 1
ATOM 739 C C . LEU A 1 89 ? -9.553 10.187 -8.531 1.00 63.62 89 LEU A C 1
ATOM 741 O O . LEU A 1 89 ? -8.774 11.016 -8.062 1.00 63.62 89 LEU A O 1
ATOM 745 N N . GLY A 1 90 ? -10.324 10.466 -9.584 1.00 59.94 90 GLY A N 1
ATOM 746 C CA . GLY A 1 90 ? -10.367 11.765 -10.266 1.00 59.94 90 GLY A CA 1
ATOM 747 C C . GLY A 1 90 ? -11.203 12.830 -9.547 1.00 59.94 90 GLY A C 1
ATOM 748 O O . GLY A 1 90 ? -11.570 13.825 -10.169 1.00 59.94 90 GLY A O 1
ATOM 749 N N . THR A 1 91 ? -11.504 12.646 -8.260 1.00 62.28 91 THR A N 1
ATOM 750 C CA . THR A 1 91 ? -12.441 13.483 -7.490 1.00 62.28 91 THR A CA 1
ATOM 751 C C . THR A 1 91 ? -12.008 14.946 -7.421 1.00 62.28 91 THR A C 1
ATOM 753 O O . THR A 1 91 ? -12.845 15.838 -7.497 1.00 62.28 91 THR A O 1
ATOM 756 N N . THR A 1 92 ? -10.701 15.224 -7.389 1.00 61.88 92 THR A N 1
ATOM 757 C CA . THR A 1 92 ? -10.158 16.597 -7.436 1.00 61.88 92 THR A CA 1
ATOM 758 C C . THR A 1 92 ? -10.427 17.307 -8.769 1.00 61.88 92 THR A C 1
ATOM 760 O O . THR A 1 92 ? -10.333 18.525 -8.844 1.00 61.88 92 THR A O 1
ATOM 763 N N . MET A 1 93 ? -10.757 16.557 -9.824 1.00 58.19 93 MET A N 1
ATOM 764 C CA . MET A 1 93 ? -11.124 17.085 -11.142 1.00 58.19 93 MET A CA 1
ATOM 765 C C . MET A 1 93 ? -12.630 16.954 -11.429 1.00 58.19 93 MET A C 1
ATOM 767 O O . MET A 1 93 ? -13.040 17.108 -12.575 1.00 58.19 93 MET A O 1
ATOM 771 N N . GLY A 1 94 ? -13.453 16.661 -10.413 1.00 62.62 94 GLY A N 1
ATOM 772 C CA . GLY A 1 94 ? -14.908 16.542 -10.556 1.00 62.62 94 GLY A CA 1
ATOM 773 C C . GLY A 1 94 ? -15.372 15.293 -11.311 1.00 62.62 94 GLY A C 1
ATOM 774 O O . GLY A 1 94 ? -16.474 15.285 -11.846 1.00 62.62 94 GLY A O 1
ATOM 775 N N . CYS A 1 95 ? -14.536 14.254 -11.402 1.00 60.16 95 CYS A N 1
ATOM 776 C CA . CYS A 1 95 ? -14.912 12.977 -12.006 1.00 60.16 95 CYS A CA 1
ATOM 777 C C . CYS A 1 95 ? -15.284 11.951 -10.925 1.00 60.16 95 CYS A C 1
ATOM 779 O O . CYS A 1 95 ? -14.513 11.744 -9.987 1.00 60.16 95 CYS A O 1
ATOM 781 N N . ASP A 1 96 ? -16.390 11.233 -11.128 1.00 57.38 96 ASP A N 1
ATOM 782 C CA . ASP A 1 96 ? -16.888 10.185 -10.218 1.00 57.38 96 ASP A CA 1
ATOM 783 C C . ASP A 1 96 ? -16.120 8.847 -10.318 1.00 57.38 96 ASP A C 1
ATOM 785 O O . ASP A 1 96 ? -16.486 7.857 -9.689 1.00 57.38 96 ASP A O 1
ATOM 789 N N . GLY A 1 97 ? -15.042 8.792 -11.111 1.00 63.38 97 GLY A N 1
ATOM 790 C CA . GLY A 1 97 ? -14.297 7.565 -11.411 1.00 63.38 97 GLY A CA 1
ATOM 791 C C . GLY A 1 97 ? -12.771 7.693 -11.306 1.00 63.38 97 GLY A C 1
ATOM 792 O O . GLY A 1 97 ? -12.235 8.769 -11.014 1.00 63.38 97 GLY A O 1
ATOM 793 N N . PRO A 1 98 ? -12.031 6.591 -11.543 1.00 61.81 98 PRO A N 1
ATOM 794 C CA . PRO A 1 98 ? -10.572 6.600 -11.547 1.00 61.81 98 PRO A CA 1
ATOM 795 C C . PRO A 1 98 ? -10.041 7.574 -12.598 1.00 61.81 98 PRO A C 1
ATOM 797 O O . PRO A 1 98 ? -10.527 7.613 -13.730 1.00 61.81 98 PRO A O 1
ATOM 800 N N . LYS A 1 99 ? -8.995 8.331 -12.249 1.00 65.38 99 LYS A N 1
ATOM 801 C CA . LYS A 1 99 ? -8.405 9.341 -13.146 1.00 65.38 99 LYS A CA 1
ATOM 802 C C . LYS A 1 99 ? -7.940 8.744 -14.484 1.00 65.38 99 LYS A C 1
ATOM 804 O O . LYS A 1 99 ? -7.872 9.443 -15.492 1.00 65.38 99 LYS A O 1
ATOM 809 N N . SER A 1 100 ? -7.648 7.445 -14.503 1.00 57.22 100 SER A N 1
ATOM 810 C CA . SER A 1 100 ? -7.225 6.705 -15.689 1.00 57.22 100 SER A CA 1
ATOM 811 C C . SER A 1 100 ? -8.307 6.550 -16.768 1.00 57.22 100 SER A C 1
ATOM 813 O O . SER A 1 100 ? -7.949 6.326 -17.920 1.00 57.22 100 SER A O 1
ATOM 815 N N . PHE A 1 101 ? -9.595 6.714 -16.442 1.00 61.06 101 PHE A N 1
ATOM 816 C CA . PHE A 1 101 ? -10.703 6.658 -17.412 1.00 61.06 101 PHE A CA 1
ATOM 817 C C . PHE A 1 101 ? -10.906 7.960 -18.198 1.00 61.06 101 PHE A C 1
ATOM 819 O O . PHE A 1 101 ? -11.739 8.026 -19.101 1.00 61.06 101 PHE A O 1
ATOM 826 N N . ILE A 1 102 ? -10.137 9.003 -17.887 1.00 64.19 102 ILE A N 1
ATOM 827 C CA . ILE A 1 102 ? -10.194 10.265 -18.620 1.00 64.19 102 ILE A CA 1
ATOM 828 C C . ILE A 1 102 ? -9.640 10.045 -20.024 1.00 64.19 102 ILE A C 1
ATOM 830 O O . ILE A 1 102 ? -8.539 9.519 -20.191 1.00 64.19 102 ILE A O 1
ATOM 834 N N . LYS A 1 103 ? -10.413 10.459 -21.029 1.00 65.12 103 LYS A N 1
ATOM 835 C CA . LYS A 1 103 ? -10.028 10.404 -22.441 1.00 65.12 103 LYS A CA 1
ATOM 836 C C . LYS A 1 103 ? -8.934 11.431 -22.717 1.00 65.12 103 LYS A C 1
ATOM 838 O O . LYS A 1 103 ? -9.126 12.616 -22.460 1.00 65.12 103 LYS A O 1
ATOM 843 N N . VAL A 1 104 ? -7.799 10.977 -23.241 1.00 62.16 104 VAL A N 1
ATOM 844 C CA . VAL A 1 104 ? -6.589 11.808 -23.402 1.00 62.16 104 VAL A CA 1
ATOM 845 C C . VAL A 1 104 ? -6.296 12.097 -24.865 1.00 62.16 104 VAL A C 1
ATOM 847 O O . VAL A 1 104 ? -5.862 13.193 -25.206 1.00 62.16 104 VAL A O 1
ATOM 850 N N . LYS A 1 105 ? -6.527 11.115 -25.741 1.00 49.62 105 LYS A N 1
ATOM 851 C CA . LYS A 1 105 ? -6.247 11.225 -27.172 1.00 49.62 105 LYS A CA 1
ATOM 852 C C . LYS A 1 105 ? -7.161 10.288 -27.954 1.00 49.62 105 LYS A C 1
ATOM 854 O O . LYS A 1 105 ? -7.296 9.134 -27.572 1.00 49.62 105 LYS A O 1
ATOM 859 N N . GLU A 1 106 ? -7.781 10.785 -29.027 1.00 57.75 106 GLU A N 1
ATOM 860 C CA . GLU A 1 106 ? -8.550 9.970 -29.990 1.00 57.75 106 GLU A CA 1
ATOM 861 C C . GLU A 1 106 ? -9.567 9.008 -29.335 1.00 57.75 106 GLU A C 1
ATOM 863 O O . GLU A 1 106 ? -9.683 7.850 -29.711 1.00 57.75 106 GLU A O 1
ATOM 868 N N . ASN A 1 107 ? -10.311 9.484 -28.327 1.00 65.31 107 ASN A N 1
ATOM 869 C CA . ASN A 1 107 ? -11.256 8.696 -27.516 1.00 65.31 107 ASN A CA 1
ATOM 870 C C . ASN A 1 107 ? -10.665 7.581 -26.631 1.00 65.31 107 ASN A C 1
ATOM 872 O O . ASN A 1 107 ? -11.439 6.953 -25.909 1.00 65.31 107 ASN A O 1
ATOM 876 N N . LEU A 1 108 ? -9.347 7.382 -26.602 1.00 60.34 108 LEU A N 1
ATOM 877 C CA . LEU A 1 108 ? -8.686 6.434 -25.706 1.00 60.34 108 LEU A CA 1
ATOM 878 C C . LEU A 1 108 ? -8.422 7.063 -24.333 1.00 60.34 108 LEU A C 1
ATOM 880 O O . LEU A 1 108 ? -7.949 8.204 -24.220 1.00 60.34 108 LEU A O 1
ATOM 884 N N . SER A 1 109 ? -8.726 6.310 -23.280 1.00 67.00 109 SER A N 1
ATOM 885 C CA . SER A 1 109 ? -8.370 6.659 -21.907 1.00 67.00 109 SER A CA 1
ATOM 886 C C . SER A 1 109 ? -6.914 6.290 -21.586 1.00 67.00 109 SER A C 1
ATOM 888 O O . SER A 1 109 ? -6.281 5.507 -22.301 1.00 67.00 109 SER A O 1
ATOM 890 N N . PHE A 1 110 ? -6.354 6.825 -20.493 1.00 64.00 110 PHE A N 1
ATOM 891 C CA . PHE A 1 110 ? -5.034 6.387 -20.007 1.00 64.00 110 PHE A CA 1
ATOM 892 C C . PHE A 1 110 ? -4.992 4.874 -19.755 1.00 64.00 110 PHE A C 1
ATOM 894 O O . PHE A 1 110 ? -3.949 4.248 -19.956 1.00 64.00 110 PHE A O 1
ATOM 901 N N . LEU A 1 111 ? -6.116 4.293 -19.318 1.00 64.38 111 LEU A N 1
ATOM 902 C CA . LEU A 1 111 ? -6.239 2.860 -19.093 1.00 64.38 111 LEU A CA 1
ATOM 903 C C . LEU A 1 111 ? -6.230 2.075 -20.407 1.00 64.38 111 LEU A C 1
ATOM 905 O O . LEU A 1 111 ? -5.553 1.058 -20.461 1.00 64.38 111 LEU A O 1
ATOM 909 N N . ASP A 1 112 ? -6.893 2.546 -21.465 1.00 64.56 112 ASP A N 1
ATOM 910 C CA . ASP A 1 112 ? -6.915 1.845 -22.762 1.00 64.56 112 ASP A CA 1
ATOM 911 C C . ASP A 1 112 ? -5.514 1.755 -23.379 1.00 64.56 112 ASP A C 1
ATOM 913 O O . ASP A 1 112 ? -5.099 0.702 -23.864 1.00 64.56 112 ASP A O 1
ATOM 917 N N . ILE A 1 113 ? -4.743 2.839 -23.265 1.00 57.78 113 ILE A N 1
ATOM 918 C CA . ILE A 1 113 ? -3.349 2.898 -23.722 1.00 57.78 113 ILE A CA 1
ATOM 919 C C . ILE A 1 113 ? -2.451 1.987 -22.866 1.00 57.78 113 ILE A C 1
ATOM 921 O O . ILE A 1 113 ? -1.524 1.366 -23.380 1.00 57.78 113 ILE A O 1
ATOM 925 N N . ALA A 1 114 ? -2.708 1.884 -21.557 1.00 57.84 114 ALA A N 1
ATOM 926 C CA . ALA A 1 114 ? -1.919 1.041 -20.656 1.00 57.84 114 ALA A CA 1
ATOM 927 C C . ALA A 1 114 ? -2.270 -0.456 -20.761 1.00 57.84 114 ALA A C 1
ATOM 929 O O . ALA A 1 114 ? -1.372 -1.295 -20.681 1.00 57.84 114 ALA A O 1
ATOM 930 N N . ARG A 1 115 ? -3.554 -0.782 -20.959 1.00 58.72 115 ARG A N 1
ATOM 931 C CA . ARG A 1 115 ? -4.111 -2.142 -20.948 1.00 58.72 115 ARG A CA 1
ATOM 932 C C . ARG A 1 115 ? -3.749 -2.945 -22.196 1.00 58.72 115 ARG A C 1
ATOM 934 O O . ARG A 1 115 ? -3.619 -4.157 -22.104 1.00 58.72 115 ARG A O 1
ATOM 941 N N . GLN A 1 116 ? -3.517 -2.296 -23.338 1.00 52.72 116 GLN A N 1
ATOM 942 C CA . GLN A 1 116 ? -2.964 -2.970 -24.522 1.00 52.72 116 GLN A CA 1
ATOM 943 C C . GLN A 1 116 ? -1.524 -3.473 -24.330 1.00 52.72 116 GLN A C 1
ATOM 945 O O . GLN A 1 116 ? -1.029 -4.205 -25.182 1.00 52.72 116 GLN A O 1
ATOM 950 N N . GLN A 1 117 ? -0.842 -3.081 -23.248 1.00 49.06 117 GLN A N 1
ATOM 951 C CA . GLN A 1 117 ? 0.594 -3.305 -23.092 1.00 49.06 117 GLN A CA 1
ATOM 952 C C . GLN A 1 117 ? 1.004 -4.023 -21.790 1.00 49.06 117 GLN A C 1
ATOM 954 O O . GLN A 1 117 ? 2.173 -4.378 -21.685 1.00 49.06 117 GLN A O 1
ATOM 959 N N . HIS A 1 118 ? 0.119 -4.226 -20.798 1.00 58.56 118 HIS A N 1
ATOM 960 C CA . HIS A 1 118 ? 0.556 -4.637 -19.449 1.00 58.56 118 HIS A CA 1
ATOM 961 C C . HIS A 1 118 ? -0.442 -5.510 -18.673 1.00 58.56 118 HIS A C 1
ATOM 963 O O . HIS A 1 118 ? -1.659 -5.370 -18.807 1.00 58.56 118 HIS A O 1
ATOM 969 N N . GLU A 1 119 ? 0.107 -6.335 -17.782 1.00 66.25 119 GLU A N 1
ATOM 970 C CA . GLU A 1 119 ? -0.600 -7.019 -16.697 1.00 66.25 119 GLU A CA 1
ATOM 971 C C . GLU A 1 119 ? -1.041 -6.040 -15.595 1.00 66.25 119 GLU A C 1
ATOM 973 O O . GLU A 1 119 ? -0.450 -4.973 -15.400 1.00 66.25 119 GLU A O 1
ATOM 978 N N . THR A 1 120 ? -2.097 -6.396 -14.859 1.00 70.19 120 THR A N 1
ATOM 979 C CA . THR A 1 120 ? -2.672 -5.559 -13.795 1.00 70.19 120 THR A CA 1
ATOM 980 C C . THR A 1 120 ? -2.863 -6.353 -12.513 1.00 70.19 120 THR A C 1
ATOM 982 O O . THR A 1 120 ? -3.433 -7.439 -12.554 1.00 70.19 120 THR A O 1
ATOM 985 N N . PHE A 1 121 ? -2.496 -5.766 -11.374 1.00 74.56 121 PHE A N 1
ATOM 986 C CA . PHE A 1 121 ? -2.782 -6.303 -10.043 1.00 74.56 121 PHE A CA 1
ATOM 987 C C . PHE A 1 121 ? -3.428 -5.231 -9.156 1.00 74.56 121 PHE A C 1
ATOM 989 O O . PHE A 1 121 ? -3.273 -4.027 -9.390 1.00 74.56 121 PHE A O 1
ATOM 996 N N . CYS A 1 122 ? -4.176 -5.666 -8.143 1.00 78.88 122 CYS A N 1
ATOM 997 C CA . CYS A 1 122 ? -4.823 -4.777 -7.183 1.00 78.88 122 CYS A CA 1
ATOM 998 C C . CYS A 1 122 ? -3.927 -4.550 -5.961 1.00 78.88 122 CYS A C 1
ATOM 1000 O O . CYS A 1 122 ? -3.288 -5.474 -5.465 1.00 78.88 122 CYS A O 1
ATOM 1002 N N . GLN A 1 123 ? -3.909 -3.313 -5.465 1.00 81.06 123 GLN A N 1
ATOM 1003 C CA . GLN A 1 123 ? -3.369 -3.003 -4.140 1.00 81.06 123 GLN A CA 1
ATOM 1004 C C . GLN A 1 123 ? -4.275 -3.579 -3.043 1.00 81.06 123 GLN A C 1
ATOM 1006 O O . GLN A 1 123 ? -5.467 -3.790 -3.276 1.00 81.06 123 GLN A O 1
ATOM 1011 N N . SER A 1 124 ? -3.710 -3.791 -1.856 1.00 84.31 124 SER A N 1
ATOM 1012 C CA . SER A 1 124 ? -4.431 -4.277 -0.680 1.00 84.31 124 SER A CA 1
ATOM 1013 C C . SER A 1 124 ? -5.572 -3.339 -0.279 1.00 84.31 124 SER A C 1
ATOM 1015 O O . SER A 1 124 ? -5.560 -2.142 -0.584 1.00 84.31 124 SER A O 1
ATOM 1017 N N . LYS A 1 125 ? -6.537 -3.863 0.474 1.00 85.81 125 LYS A N 1
ATOM 1018 C CA . LYS A 1 125 ? -7.597 -3.075 1.114 1.00 85.81 125 LYS A CA 1
ATOM 1019 C C . LYS A 1 125 ? -7.420 -3.110 2.635 1.00 85.81 125 LYS A C 1
ATOM 1021 O O . LYS A 1 125 ? -7.251 -4.173 3.221 1.00 85.81 125 LYS A O 1
ATOM 1026 N N . CYS A 1 126 ? -7.444 -1.946 3.281 1.00 87.12 126 CYS A N 1
ATOM 1027 C CA . CYS A 1 126 ? -7.233 -1.813 4.724 1.00 87.12 126 CYS A CA 1
ATOM 1028 C C . CYS A 1 126 ? -8.450 -1.184 5.414 1.00 87.12 126 CYS A C 1
ATOM 1030 O O . CYS A 1 126 ? -9.100 -0.321 4.814 1.00 87.12 126 CYS A O 1
ATOM 1032 N N . PRO A 1 127 ? -8.778 -1.600 6.651 1.00 90.12 127 PRO A N 1
ATOM 1033 C CA . PRO A 1 127 ? -9.887 -1.018 7.393 1.00 90.12 127 PRO A CA 1
ATOM 1034 C C . PRO A 1 127 ? -9.509 0.385 7.867 1.00 90.12 127 PRO A C 1
ATOM 1036 O O . PRO A 1 127 ? -8.386 0.627 8.314 1.00 90.12 127 PRO A O 1
ATOM 1039 N N . ARG A 1 128 ? -10.447 1.324 7.791 1.00 90.38 128 ARG A N 1
ATOM 1040 C CA . ARG A 1 128 ? -10.306 2.615 8.467 1.00 90.38 128 ARG A CA 1
ATOM 1041 C C . ARG A 1 128 ? -10.402 2.413 9.970 1.00 90.38 128 ARG A C 1
ATOM 1043 O O . ARG A 1 128 ? -11.049 1.479 10.433 1.00 90.38 128 ARG A O 1
ATOM 1050 N N . ILE A 1 129 ? -9.798 3.327 10.718 1.00 91.75 129 ILE A N 1
ATOM 1051 C CA . ILE A 1 129 ? -9.901 3.371 12.176 1.00 91.75 129 ILE A CA 1
ATOM 1052 C C . ILE A 1 129 ? -10.541 4.682 12.615 1.00 91.75 129 ILE A C 1
ATOM 1054 O O . ILE A 1 129 ? -10.335 5.725 11.989 1.00 91.75 129 ILE A O 1
ATOM 1058 N N . TRP A 1 130 ? -11.304 4.639 13.701 1.00 90.06 130 TRP A N 1
ATOM 1059 C CA . TRP A 1 130 ? -11.812 5.842 14.351 1.00 90.06 130 TRP A CA 1
ATOM 1060 C C . TRP A 1 130 ? -10.670 6.601 15.031 1.00 90.06 130 TRP A C 1
ATOM 1062 O O . TRP A 1 130 ? -9.861 6.002 15.737 1.00 90.06 130 TRP A O 1
ATOM 1072 N N . ALA A 1 131 ? -10.627 7.926 14.874 1.00 88.69 131 ALA A N 1
ATOM 1073 C CA . ALA A 1 131 ? -9.592 8.755 15.498 1.00 88.69 131 ALA A CA 1
ATOM 1074 C C . ALA A 1 131 ? -9.651 8.720 17.039 1.00 88.69 131 ALA A C 1
ATOM 1076 O O . ALA A 1 131 ? -8.611 8.750 17.695 1.00 88.69 131 ALA A O 1
ATOM 1077 N N . ASP A 1 132 ? -10.856 8.608 17.605 1.00 88.81 132 ASP A N 1
ATOM 1078 C CA . ASP A 1 132 ? -11.071 8.680 19.054 1.00 88.81 132 ASP A CA 1
ATOM 1079 C C . ASP A 1 132 ? -10.779 7.348 19.757 1.00 88.81 132 ASP A C 1
ATOM 1081 O O . ASP A 1 132 ? -10.159 7.312 20.822 1.00 88.81 132 ASP A O 1
ATOM 1085 N N . THR A 1 133 ? -11.227 6.233 19.167 1.00 89.31 133 THR A N 1
ATOM 1086 C CA . THR A 1 133 ? -11.101 4.898 19.777 1.00 89.31 133 THR A CA 1
ATOM 1087 C C . THR A 1 133 ? -9.879 4.129 19.290 1.00 89.31 133 THR A C 1
ATOM 1089 O O . THR A 1 133 ? -9.447 3.205 19.976 1.00 89.31 133 THR A O 1
ATOM 1092 N N . LEU A 1 134 ? -9.309 4.512 18.141 1.00 91.25 134 LEU A N 1
ATOM 1093 C CA . LEU A 1 134 ? -8.242 3.801 17.426 1.00 91.25 134 LEU A CA 1
ATOM 1094 C C . LEU A 1 134 ? -8.627 2.382 16.981 1.00 91.25 134 LEU A C 1
ATOM 1096 O O . LEU A 1 134 ? -7.751 1.590 16.639 1.00 91.25 134 LEU A O 1
ATOM 1100 N N . LEU A 1 135 ? -9.920 2.057 16.972 1.00 91.62 135 LEU A N 1
ATOM 1101 C CA . LEU A 1 135 ? -10.441 0.756 16.556 1.00 91.62 135 LEU A CA 1
ATOM 1102 C C . LEU A 1 135 ? -10.954 0.797 15.112 1.00 91.62 135 LEU A C 1
ATOM 1104 O O . LEU A 1 135 ? -11.333 1.879 14.647 1.00 91.62 135 LEU A O 1
ATOM 1108 N N . PRO A 1 136 ? -10.987 -0.356 14.414 1.00 90.44 136 PRO A N 1
ATOM 1109 C CA . PRO A 1 136 ? -11.596 -0.471 13.095 1.00 90.44 136 PRO A CA 1
ATOM 1110 C C . PRO A 1 136 ? -13.022 0.090 13.049 1.00 90.44 136 PRO A C 1
ATOM 1112 O O . PRO A 1 136 ? -13.784 -0.008 14.012 1.00 90.44 136 PRO A O 1
ATOM 1115 N N . VAL A 1 137 ? -13.364 0.712 11.925 1.00 88.75 137 VAL A N 1
ATOM 1116 C CA . VAL A 1 137 ? -14.721 1.185 11.645 1.00 88.75 137 VAL A CA 1
ATOM 1117 C C . VAL A 1 137 ? -15.587 -0.011 11.252 1.00 88.75 137 VAL A C 1
ATOM 1119 O O . VAL A 1 137 ? -15.228 -0.752 10.341 1.00 88.75 137 VAL A O 1
ATOM 1122 N N . GLU A 1 138 ? -16.729 -0.176 11.918 1.00 84.44 138 GLU A N 1
ATOM 1123 C CA . GLU A 1 138 ? -17.674 -1.278 11.708 1.00 84.44 138 GLU A CA 1
ATOM 1124 C C . GLU A 1 138 ? -19.114 -0.747 11.663 1.00 84.44 138 GLU A C 1
ATOM 1126 O O . GLU A 1 138 ? -19.440 0.217 12.363 1.00 84.44 138 GLU A O 1
ATOM 1131 N N . GLY A 1 139 ? -19.984 -1.404 10.888 1.00 75.75 139 GLY A N 1
ATOM 1132 C CA . GLY A 1 139 ? -21.439 -1.235 10.974 1.00 75.75 139 GLY A CA 1
ATOM 1133 C C . GLY A 1 139 ? -21.959 0.104 10.457 1.00 75.75 139 GLY A C 1
ATOM 1134 O O . GLY A 1 139 ? -22.933 0.630 10.989 1.00 75.75 139 GLY A O 1
ATOM 1135 N N . THR A 1 140 ? -21.299 0.685 9.453 1.00 73.38 140 THR A N 1
ATOM 1136 C CA . THR A 1 140 ? -21.707 1.983 8.891 1.00 73.38 140 THR A CA 1
ATOM 1137 C C . THR A 1 140 ? -22.681 1.863 7.720 1.00 73.38 140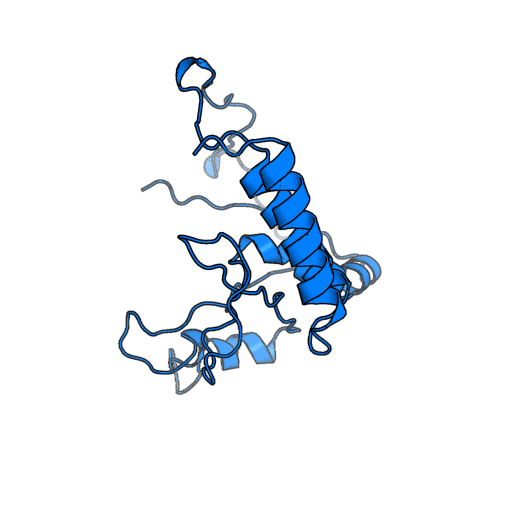 THR A C 1
ATOM 1139 O O . THR A 1 140 ? -23.156 2.889 7.243 1.00 73.38 140 THR A O 1
ATOM 1142 N N . ASP A 1 141 ? -22.952 0.648 7.225 1.00 68.19 141 ASP A N 1
ATOM 1143 C CA . ASP A 1 141 ? -23.724 0.372 5.997 1.00 68.19 141 ASP A CA 1
ATOM 1144 C C . ASP A 1 141 ? -23.232 1.172 4.766 1.00 68.19 141 ASP A C 1
ATOM 1146 O O . ASP A 1 141 ? -23.943 1.344 3.773 1.00 68.19 141 ASP A O 1
ATOM 1150 N N . THR A 1 142 ? -21.990 1.671 4.807 1.00 74.38 142 THR A N 1
ATOM 1151 C CA . THR A 1 142 ? -21.374 2.470 3.742 1.00 74.38 142 THR A CA 1
ATOM 1152 C C . THR A 1 142 ? -20.107 1.812 3.203 1.00 74.38 142 THR A C 1
ATOM 1154 O O . THR A 1 142 ? -19.408 1.085 3.900 1.00 74.38 142 THR A O 1
ATOM 1157 N N . ASN A 1 143 ? -19.707 2.173 1.980 1.00 71.25 143 ASN A N 1
ATOM 1158 C CA . ASN A 1 143 ? -18.413 1.771 1.407 1.00 71.25 143 ASN A CA 1
ATOM 1159 C C . ASN A 1 143 ? -17.200 2.522 2.006 1.00 71.25 143 ASN A C 1
ATOM 1161 O O . ASN A 1 143 ? -16.112 2.488 1.427 1.00 71.25 143 ASN A O 1
ATOM 1165 N N . GLN A 1 144 ? -17.358 3.237 3.127 1.00 80.00 144 GLN A N 1
ATOM 1166 C CA . GLN A 1 144 ? -16.291 4.056 3.716 1.00 80.00 144 GLN A CA 1
ATOM 1167 C C . GLN A 1 144 ? -15.448 3.326 4.760 1.00 80.00 144 GLN A C 1
ATOM 1169 O O . GLN A 1 144 ? -14.417 3.851 5.164 1.00 80.00 144 GLN A O 1
ATOM 1174 N N . GLU A 1 145 ? -15.822 2.115 5.159 1.00 86.19 145 GLU A N 1
ATOM 1175 C CA . GLU A 1 145 ? -15.109 1.323 6.175 1.00 86.19 145 GLU A CA 1
ATOM 1176 C C . GLU A 1 145 ? -13.689 0.952 5.745 1.00 86.19 145 GLU A C 1
ATOM 1178 O O . GLU A 1 145 ? -12.838 0.614 6.562 1.00 86.19 145 GLU A O 1
ATOM 1183 N N . TRP A 1 146 ? -13.407 1.074 4.450 1.00 87.44 146 TRP A N 1
ATOM 1184 C CA . TRP A 1 146 ? -12.188 0.595 3.841 1.00 87.44 146 TRP A CA 1
ATOM 1185 C C . TRP A 1 146 ? -11.490 1.669 3.019 1.00 87.44 146 TRP A C 1
ATOM 1187 O O . TRP A 1 146 ? -12.103 2.610 2.503 1.00 87.44 146 TRP A O 1
ATOM 1197 N N . TYR A 1 147 ? -10.180 1.521 2.873 1.00 86.06 147 TYR A N 1
ATOM 1198 C CA . TYR A 1 147 ? -9.374 2.389 2.030 1.00 86.06 147 TYR A CA 1
ATOM 1199 C C . TYR A 1 147 ? -8.169 1.636 1.446 1.00 86.06 147 TYR A C 1
ATOM 1201 O O . TYR A 1 147 ? -7.702 0.655 2.032 1.00 86.06 147 TYR A O 1
ATOM 1209 N N . PRO A 1 148 ? -7.644 2.076 0.291 1.00 85.75 148 PRO A N 1
ATOM 1210 C CA . PRO A 1 148 ? -6.369 1.584 -0.206 1.00 85.75 148 PRO A CA 1
ATOM 1211 C C . PRO A 1 148 ? -5.199 2.198 0.590 1.00 85.75 148 PRO A C 1
ATOM 1213 O O . PRO A 1 148 ? -5.163 3.424 0.734 1.00 85.75 148 PRO A O 1
ATOM 1216 N N . PRO A 1 149 ? -4.204 1.414 1.045 1.00 85.00 149 PRO A N 1
ATOM 1217 C CA . PRO A 1 149 ? -3.084 1.861 1.886 1.00 85.00 149 PRO A CA 1
ATOM 1218 C C . PRO A 1 149 ? -2.003 2.668 1.133 1.00 85.00 149 PRO A C 1
ATOM 1220 O O . PRO A 1 149 ? -0.806 2.551 1.396 1.00 85.00 149 PRO A O 1
ATOM 1223 N N . GLY A 1 150 ? -2.422 3.526 0.201 1.00 82.50 150 GLY A N 1
ATOM 1224 C CA . GLY A 1 150 ? -1.556 4.432 -0.549 1.00 82.50 150 GLY A CA 1
ATOM 1225 C C . GLY A 1 150 ? -0.551 3.734 -1.472 1.00 82.50 150 GLY A C 1
ATOM 1226 O O . GLY A 1 150 ? -0.515 2.516 -1.620 1.00 82.50 150 GLY A O 1
ATOM 1227 N N . HIS A 1 151 ? 0.309 4.533 -2.107 1.00 80.56 151 HIS A N 1
ATOM 1228 C CA . HIS A 1 151 ? 1.267 4.030 -3.098 1.00 80.56 151 HIS A CA 1
ATOM 1229 C C . HIS A 1 151 ? 2.397 3.179 -2.499 1.00 80.56 151 HIS A C 1
ATOM 1231 O O . HIS A 1 151 ? 3.041 2.435 -3.231 1.00 80.56 151 HIS A O 1
ATOM 1237 N N . GLY A 1 152 ? 2.659 3.281 -1.189 1.00 82.06 152 GLY A N 1
ATOM 1238 C CA . GLY A 1 152 ? 3.685 2.480 -0.510 1.00 82.06 152 GLY A CA 1
ATOM 1239 C C . GLY A 1 152 ? 3.382 0.980 -0.527 1.00 82.06 152 GLY A C 1
ATOM 1240 O O . GLY A 1 152 ? 4.305 0.172 -0.492 1.00 82.06 152 GLY A O 1
ATOM 1241 N N . ASN A 1 153 ? 2.108 0.609 -0.680 1.00 85.62 153 ASN A N 1
ATOM 1242 C CA . ASN A 1 153 ? 1.676 -0.783 -0.745 1.00 85.62 153 ASN A CA 1
ATOM 1243 C C . ASN A 1 153 ? 2.051 -1.503 -2.048 1.00 85.62 153 ASN A C 1
ATOM 1245 O O . ASN A 1 153 ? 1.923 -2.721 -2.124 1.00 85.62 153 ASN A O 1
ATOM 1249 N N . ILE A 1 154 ? 2.569 -0.784 -3.051 1.00 85.44 154 ILE A N 1
ATOM 1250 C CA . ILE A 1 154 ? 3.021 -1.368 -4.320 1.00 85.44 154 ILE A CA 1
ATOM 1251 C C . ILE A 1 154 ? 3.940 -2.578 -4.118 1.00 85.44 154 ILE A C 1
ATOM 1253 O O . ILE A 1 154 ? 3.789 -3.569 -4.821 1.00 85.44 154 ILE A 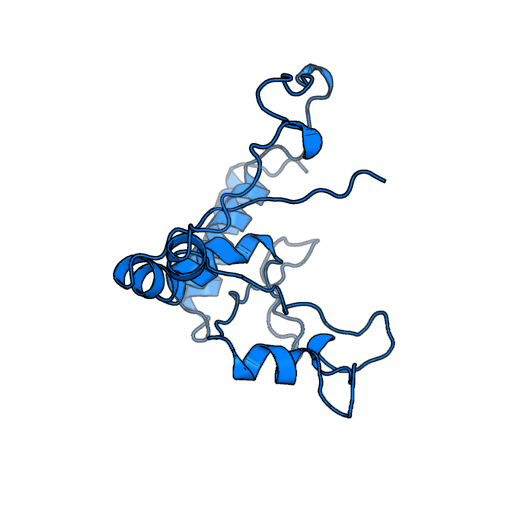O 1
ATOM 1257 N N . PHE A 1 155 ? 4.849 -2.530 -3.141 1.00 84.38 155 PHE A N 1
ATOM 1258 C CA . PHE A 1 155 ? 5.809 -3.604 -2.894 1.00 84.38 155 PHE A CA 1
ATOM 1259 C C . PHE A 1 155 ? 5.137 -4.860 -2.343 1.00 84.38 155 PHE A C 1
ATOM 1261 O O . PHE A 1 155 ? 5.352 -5.953 -2.867 1.00 84.38 155 PHE A O 1
ATOM 1268 N N . GLN A 1 156 ? 4.292 -4.708 -1.317 1.00 85.81 156 GLN A N 1
ATOM 1269 C CA . GLN A 1 156 ? 3.585 -5.850 -0.739 1.00 85.81 156 GLN A CA 1
ATOM 1270 C C . GLN A 1 156 ? 2.552 -6.417 -1.717 1.00 85.81 156 GLN A C 1
ATOM 1272 O O . GLN A 1 156 ? 2.445 -7.630 -1.835 1.00 85.81 156 GLN A O 1
ATOM 1277 N N . ALA A 1 157 ? 1.837 -5.568 -2.459 1.00 84.88 157 ALA A N 1
ATOM 1278 C CA . ALA A 1 157 ? 0.852 -6.000 -3.447 1.00 84.88 157 ALA A CA 1
ATOM 1279 C C . ALA A 1 157 ? 1.494 -6.693 -4.662 1.00 84.88 157 ALA A C 1
ATOM 1281 O O . ALA A 1 157 ? 0.991 -7.717 -5.124 1.00 84.88 157 ALA A O 1
ATOM 1282 N N . LEU A 1 158 ? 2.635 -6.195 -5.152 1.00 84.06 158 LEU A N 1
ATOM 1283 C CA . LEU A 1 158 ? 3.375 -6.839 -6.241 1.00 84.06 158 LEU A CA 1
ATOM 1284 C C . LEU A 1 158 ? 3.897 -8.222 -5.824 1.00 84.06 158 LEU A C 1
ATOM 1286 O O . LEU A 1 158 ? 3.797 -9.169 -6.597 1.00 84.06 158 LEU A O 1
ATOM 1290 N N . SER A 1 159 ? 4.399 -8.353 -4.593 1.00 83.81 159 SER A N 1
ATOM 1291 C CA . SER A 1 159 ? 4.832 -9.648 -4.059 1.00 83.81 159 SER A CA 1
ATOM 1292 C C . SER A 1 159 ? 3.649 -10.591 -3.819 1.00 83.81 159 SER A C 1
ATOM 1294 O O . SER A 1 159 ? 3.690 -11.737 -4.248 1.00 83.81 159 SER A O 1
ATOM 1296 N N . ALA A 1 160 ? 2.571 -10.116 -3.190 1.00 84.19 160 ALA A N 1
ATOM 1297 C CA . ALA A 1 160 ? 1.419 -10.950 -2.850 1.00 84.19 160 ALA A CA 1
ATOM 1298 C C . ALA A 1 160 ? 0.609 -11.401 -4.075 1.00 84.19 160 ALA A C 1
ATOM 1300 O O . ALA A 1 160 ? -0.057 -12.430 -4.016 1.00 84.19 160 ALA A O 1
ATOM 1301 N N . SER A 1 161 ? 0.657 -10.649 -5.178 1.00 84.12 161 SER A N 1
ATOM 1302 C CA . SER A 1 161 ? -0.027 -11.013 -6.423 1.00 84.12 161 SER A CA 1
ATOM 1303 C C . SER A 1 161 ? 0.664 -12.132 -7.211 1.00 84.12 161 SER A C 1
ATOM 1305 O O . SER A 1 161 ? 0.069 -12.638 -8.157 1.00 84.12 161 SER A O 1
ATOM 1307 N N . GLY A 1 162 ? 1.902 -12.508 -6.863 1.00 83.94 162 GLY A N 1
ATOM 1308 C CA . GLY A 1 162 ? 2.711 -13.471 -7.624 1.00 83.94 162 GLY A CA 1
ATOM 1309 C C . GLY A 1 162 ? 3.331 -12.899 -8.907 1.00 83.94 162 GLY A C 1
ATOM 1310 O O . GLY A 1 162 ? 4.224 -13.518 -9.479 1.00 83.94 162 GLY A O 1
ATOM 1311 N N . VAL A 1 163 ? 2.941 -11.685 -9.315 1.00 84.62 163 VAL A N 1
ATOM 1312 C CA . VAL A 1 163 ? 3.500 -10.989 -10.488 1.00 84.62 163 VAL A CA 1
ATOM 1313 C C . VAL A 1 163 ? 5.003 -10.759 -10.318 1.00 84.62 163 VAL A C 1
ATOM 1315 O O . VAL A 1 163 ? 5.760 -10.859 -11.279 1.00 84.62 163 VAL A O 1
ATOM 1318 N N . LEU A 1 164 ? 5.466 -10.488 -9.092 1.00 84.94 164 LEU A N 1
ATOM 1319 C CA . LEU A 1 164 ? 6.898 -10.383 -8.802 1.00 84.94 164 LEU A CA 1
ATOM 1320 C C . LEU A 1 164 ? 7.661 -11.650 -9.213 1.00 84.94 164 LEU A C 1
ATOM 1322 O O . LEU A 1 164 ? 8.674 -11.557 -9.905 1.00 84.94 164 LEU A O 1
ATOM 1326 N N . ASP A 1 165 ? 7.172 -12.815 -8.794 1.00 86.25 165 ASP A N 1
ATOM 1327 C CA . ASP A 1 165 ? 7.831 -14.098 -9.038 1.00 86.25 165 ASP A CA 1
ATOM 1328 C C . ASP A 1 165 ? 7.792 -14.468 -10.521 1.00 86.25 165 ASP A C 1
ATOM 1330 O O . ASP A 1 165 ? 8.779 -14.966 -11.061 1.00 86.25 165 ASP A O 1
ATOM 1334 N N . GLU A 1 166 ? 6.691 -14.158 -11.207 1.00 85.81 166 GLU A N 1
ATOM 1335 C CA . GLU A 1 166 ? 6.573 -14.326 -12.654 1.00 85.81 166 GLU A CA 1
ATOM 1336 C C . GLU A 1 166 ? 7.586 -13.458 -13.411 1.00 85.81 166 GLU A C 1
ATOM 1338 O O . GLU A 1 166 ? 8.340 -13.963 -14.246 1.00 85.81 166 GLU A O 1
ATOM 1343 N N . LEU A 1 167 ? 7.675 -12.167 -13.079 1.00 84.75 167 LEU A N 1
ATOM 1344 C CA . LEU A 1 167 ? 8.638 -11.252 -13.695 1.00 84.75 167 LEU A CA 1
ATOM 1345 C C . LEU A 1 167 ? 10.082 -11.708 -13.444 1.00 84.75 167 LEU A C 1
ATOM 1347 O O . LEU A 1 167 ? 10.909 -11.688 -14.359 1.00 84.75 167 LEU A O 1
ATOM 1351 N N . LEU A 1 168 ? 10.396 -12.161 -12.229 1.00 85.94 168 LEU A N 1
ATOM 1352 C CA . LEU A 1 168 ? 11.714 -12.714 -11.913 1.00 85.94 168 LEU A CA 1
ATOM 1353 C C . LEU A 1 168 ? 11.984 -14.018 -12.682 1.00 85.94 168 LEU A C 1
ATOM 1355 O O . LEU A 1 168 ? 13.082 -14.189 -13.215 1.00 85.94 168 LEU A O 1
ATOM 1359 N N . GLY A 1 169 ? 10.989 -14.900 -12.812 1.00 86.19 169 GLY A N 1
ATOM 1360 C CA . GLY A 1 169 ? 11.068 -16.132 -13.604 1.00 86.19 169 GLY A CA 1
ATOM 1361 C C . GLY A 1 169 ? 11.292 -15.882 -15.099 1.00 86.19 169 GLY A C 1
ATOM 1362 O O . GLY A 1 169 ? 11.992 -16.647 -15.759 1.00 86.19 169 GLY A O 1
ATOM 1363 N N . GLN A 1 170 ? 10.784 -14.765 -15.623 1.00 84.56 170 GLN A N 1
ATOM 1364 C CA . GLN A 1 170 ? 11.042 -14.286 -16.985 1.00 84.56 170 GLN A CA 1
ATOM 1365 C C . GLN A 1 170 ? 12.420 -13.607 -17.150 1.00 84.56 170 GLN A C 1
ATOM 1367 O O . GLN A 1 170 ? 12.737 -13.101 -18.228 1.00 84.56 170 GLN A O 1
ATOM 1372 N N . GLY A 1 171 ? 13.246 -13.553 -16.098 1.00 83.06 171 GLY A N 1
ATOM 1373 C CA . GLY A 1 171 ? 14.572 -12.927 -16.124 1.00 83.06 171 GLY A CA 1
ATOM 1374 C C . GLY A 1 171 ? 14.550 -11.394 -16.092 1.00 83.06 171 GLY A C 1
ATOM 1375 O O . GLY A 1 171 ? 15.564 -10.754 -16.403 1.00 83.06 171 GLY A O 1
ATOM 1376 N N . LYS A 1 172 ? 13.413 -10.785 -15.726 1.00 82.81 172 LYS A N 1
ATOM 1377 C CA . LYS A 1 172 ? 13.298 -9.331 -15.573 1.00 82.81 172 LYS A CA 1
ATOM 1378 C C . LYS A 1 172 ? 14.088 -8.859 -14.353 1.00 82.81 172 LYS A C 1
ATOM 1380 O O . LYS A 1 172 ? 14.234 -9.574 -13.365 1.00 82.81 172 LYS A O 1
ATOM 1385 N N . VAL A 1 173 ? 14.594 -7.630 -14.411 1.00 74.50 173 VAL A N 1
ATOM 1386 C CA . VAL A 1 173 ? 15.283 -6.982 -13.289 1.00 74.50 173 VAL A CA 1
ATOM 1387 C C . VAL A 1 173 ? 14.466 -5.789 -12.842 1.00 74.50 173 VAL A C 1
ATOM 1389 O O . VAL A 1 173 ? 14.249 -4.842 -13.597 1.00 74.50 173 VAL A O 1
ATOM 1392 N N . ILE A 1 174 ? 14.038 -5.825 -11.587 1.00 63.03 174 ILE A N 1
ATOM 1393 C CA . ILE A 1 174 ? 13.271 -4.740 -10.991 1.00 63.03 174 ILE A CA 1
ATOM 1394 C C . ILE A 1 174 ? 14.254 -3.776 -10.340 1.00 63.03 174 ILE A C 1
ATOM 1396 O O . ILE A 1 174 ? 14.773 -4.024 -9.255 1.00 63.03 174 ILE A O 1
ATOM 1400 N N . THR A 1 175 ? 14.504 -2.661 -11.019 1.00 56.44 175 THR A N 1
ATOM 1401 C CA . THR A 1 175 ? 15.246 -1.530 -10.462 1.00 56.44 175 THR A CA 1
ATOM 1402 C C . THR A 1 175 ? 14.252 -0.439 -10.098 1.00 56.44 175 THR A C 1
ATOM 1404 O O . THR A 1 175 ? 13.564 0.093 -10.966 1.00 56.44 175 THR A O 1
ATOM 1407 N N . THR A 1 176 ? 14.177 -0.070 -8.821 1.00 47.69 176 THR A N 1
ATOM 1408 C CA . THR A 1 176 ? 13.387 1.087 -8.394 1.00 47.69 176 THR A CA 1
ATOM 1409 C C . THR A 1 176 ? 14.219 2.357 -8.497 1.00 47.69 176 THR A C 1
ATOM 1411 O O . THR A 1 176 ? 15.136 2.565 -7.706 1.00 47.69 176 THR A O 1
ATOM 1414 N N . SER A 1 177 ? 13.889 3.227 -9.448 1.00 41.81 177 SER A N 1
ATOM 1415 C CA . SER A 1 177 ? 14.442 4.578 -9.533 1.00 41.81 177 SER A CA 1
ATOM 1416 C C . SER A 1 177 ? 13.357 5.602 -9.193 1.00 41.81 177 SER A C 1
ATOM 1418 O O . SER A 1 177 ? 12.331 5.706 -9.862 1.00 41.81 177 SER A O 1
ATOM 1420 N N . VAL A 1 178 ? 13.567 6.371 -8.121 1.00 38.72 178 VAL A N 1
ATOM 1421 C CA . VAL A 1 178 ? 12.704 7.512 -7.789 1.00 38.72 178 VAL A CA 1
ATOM 1422 C C . VAL A 1 178 ? 13.254 8.733 -8.515 1.00 38.72 178 VAL A C 1
ATOM 1424 O O . VAL A 1 178 ? 14.197 9.374 -8.057 1.00 38.72 178 VAL A O 1
ATOM 1427 N N . LEU A 1 179 ? 12.669 9.063 -9.665 1.00 35.06 179 LEU A N 1
ATOM 1428 C CA . LEU A 1 179 ? 12.968 10.312 -10.362 1.00 35.06 179 LEU A CA 1
ATOM 1429 C C . LEU A 1 179 ? 12.277 11.467 -9.627 1.00 35.06 179 LEU A C 1
ATOM 1431 O O . LEU A 1 179 ? 11.108 11.769 -9.868 1.00 35.06 179 LEU A O 1
ATOM 1435 N N . ARG A 1 180 ? 12.995 12.120 -8.708 1.00 31.23 180 ARG A N 1
ATOM 1436 C CA . ARG A 1 180 ? 12.558 13.410 -8.163 1.00 31.23 180 ARG A CA 1
ATOM 1437 C C . ARG A 1 180 ? 12.844 14.498 -9.191 1.00 31.23 180 ARG A C 1
ATOM 1439 O O . ARG A 1 180 ? 13.995 14.782 -9.502 1.00 31.23 180 ARG A O 1
ATOM 1446 N N . LYS A 1 181 ? 11.788 15.143 -9.683 1.00 27.30 181 LYS A N 1
ATOM 1447 C CA . LYS A 1 181 ? 11.910 16.438 -10.350 1.00 27.30 181 LYS A CA 1
ATOM 1448 C C . LYS A 1 181 ? 12.133 17.477 -9.251 1.00 27.30 181 LYS A C 1
ATOM 1450 O O . LYS A 1 181 ? 11.196 17.801 -8.527 1.00 27.30 181 LYS A O 1
ATOM 1455 N N . VAL A 1 182 ? 13.376 17.914 -9.064 1.00 27.86 182 VAL A N 1
ATOM 1456 C CA . VAL A 1 182 ? 13.657 19.120 -8.276 1.00 27.86 182 VAL A CA 1
ATOM 1457 C C . VAL A 1 182 ? 13.181 20.291 -9.138 1.00 27.86 182 VAL A C 1
ATOM 1459 O O . VAL A 1 182 ? 13.600 20.402 -10.291 1.00 27.86 182 VAL A O 1
ATOM 1462 N N . LEU A 1 183 ? 12.200 21.043 -8.633 1.00 31.09 183 LEU A N 1
ATOM 1463 C CA . LEU A 1 183 ? 11.753 22.309 -9.222 1.00 31.09 183 LEU A CA 1
ATOM 1464 C C . LEU A 1 183 ? 12.728 23.422 -8.846 1.00 31.09 183 LEU A C 1
ATOM 1466 O O . LEU A 1 183 ? 13.227 23.374 -7.699 1.00 31.09 183 LEU A O 1
#

Radius of gyration: 21.36 Å; chains: 1; bounding box: 52×38×58 Å

Secondary structure (DSSP, 8-state):
----HHHHHHHHHHHHHHHHH-TTS-HHHHHHHHHHHHHHHHS-----GGG--PPPTTT---GGGSPPP-TT--HHHHH---------BGGGGT-SSBGGGSEEETTEEHHHHHHTT----PPP-EE-B-TTT-SBP---SSTTSEE---GGGHHHHHHHTSHHHHHHHTT------------

pLDDT: mean 77.75, std 14.17, range [27.3, 93.25]

Sequence (183 aa):
MHISAEKKEELIKKLDEFFARTVEISPSEANVFRQLYRQFLEETHYIDWNSWKFIADDVQRNHADLASFDPTRKDVLDRLVVVKLNGGLGTTMGCDGPKSFIKVKENLSFLDIARQQHETFCQSKCPRIWADTLLPVEGTDTNQEWYPPGHGNIFQALSASGVLDELLGQGKVITTSVLRKVL

Foldseek 3Di:
DQDDPVRLVVQLVLLVVVVVPDPPADPLLSVVQSVVLCCVNPPDPDDPPVPDDDDDPVVDDDPVN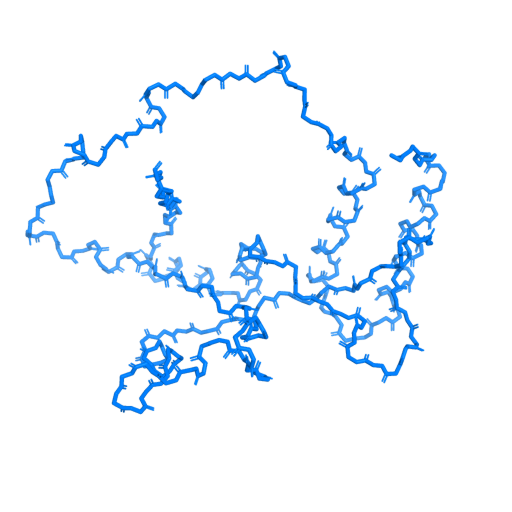DDDDDPVDPCQVLQDDDDDDFQDACVVVVDPGTQQCDQDPPRDGVCNVVVVPDDDFDFHKDADADPVSRHQDDDPPDPNRIDGPPPVSVVSRCVVVCVVVVSVVSVHDDDDDDDDDDD

InterPro domains:
  IPR002618 UDPGP family [PF01704] (31-121)
  IPR016267 UTP--glucose-1-phosphate uridylyltransferase [PTHR43511] (22-120)
  IPR029044 Nucleotide-diphospho-sugar transferases [G3DSA:3.90.550.10] (11-117)
  IPR029044 Nucleotide-diphospho-sugar transferases [G3DSA:3.90.550.10] (118-177)
  IPR029044 Nucleotide-diphospho-sugar transferases [SSF53448] (6-172)

Organism: Strongylus vulgaris (NCBI:txid40348)